Protein AF-S9VW25-F1 (afdb_monomer)

Structure (mmCIF, N/CA/C/O backbone):
data_AF-S9VW25-F1
#
_entry.id   AF-S9VW25-F1
#
loop_
_atom_site.group_PDB
_atom_site.id
_atom_site.type_symbol
_atom_site.label_atom_id
_atom_site.label_alt_id
_atom_site.label_comp_id
_atom_site.label_asym_id
_atom_site.label_entity_id
_atom_site.label_seq_id
_atom_site.pdbx_PDB_ins_code
_atom_site.Cartn_x
_atom_site.Cartn_y
_atom_site.Cartn_z
_atom_site.occupancy
_atom_site.B_iso_or_equiv
_atom_site.auth_seq_id
_atom_site.auth_comp_id
_atom_site.auth_asym_id
_atom_site.auth_atom_id
_atom_site.pdbx_PDB_model_num
ATOM 1 N N . MET A 1 1 ? -58.490 12.428 71.600 1.00 50.22 1 MET A N 1
ATOM 2 C CA . MET A 1 1 ? -57.736 11.159 71.760 1.00 50.22 1 MET A CA 1
ATOM 3 C C . MET A 1 1 ? -57.345 10.893 73.209 1.00 50.22 1 MET A C 1
ATOM 5 O O . MET A 1 1 ? -57.563 9.771 73.636 1.00 50.22 1 MET A O 1
ATOM 9 N N . HIS A 1 2 ? -56.765 11.848 73.958 1.00 56.12 2 HIS A N 1
ATOM 10 C CA . HIS A 1 2 ? -56.539 11.668 75.407 1.00 56.12 2 HIS A CA 1
ATOM 11 C C . HIS A 1 2 ? -57.793 12.018 76.226 1.00 56.12 2 HIS A C 1
ATOM 13 O O . HIS A 1 2 ? -58.213 11.199 77.035 1.00 56.12 2 HIS A O 1
ATOM 19 N N . ASP A 1 3 ? -58.461 13.130 75.897 1.00 58.03 3 ASP A N 1
ATOM 20 C CA . ASP A 1 3 ? -59.725 13.539 76.538 1.00 58.03 3 ASP A CA 1
ATOM 21 C C . ASP A 1 3 ? -60.826 12.469 76.413 1.00 58.03 3 ASP A C 1
ATOM 23 O O . ASP A 1 3 ? -61.456 12.112 77.403 1.00 58.03 3 ASP A O 1
ATOM 27 N N . ASP A 1 4 ? -60.970 11.851 75.234 1.00 65.88 4 ASP A N 1
ATOM 28 C CA . ASP A 1 4 ? -61.960 10.781 75.009 1.00 65.88 4 ASP A CA 1
ATOM 29 C C . ASP A 1 4 ? -61.680 9.523 75.857 1.00 65.88 4 ASP A C 1
ATOM 31 O O . ASP A 1 4 ? -62.593 8.788 76.225 1.00 65.88 4 ASP A O 1
ATOM 35 N N . GLN A 1 5 ? -60.408 9.236 76.164 1.00 67.56 5 GLN A N 1
ATOM 36 C CA . GLN A 1 5 ? -60.041 8.085 76.997 1.00 67.56 5 GLN A CA 1
ATOM 37 C C . GLN A 1 5 ? -60.345 8.344 78.469 1.00 67.56 5 GLN A C 1
ATOM 39 O O . GLN A 1 5 ? -60.801 7.433 79.160 1.00 67.56 5 GLN A O 1
ATOM 44 N N . GLU A 1 6 ? -60.108 9.565 78.944 1.00 72.88 6 GLU A N 1
ATOM 45 C CA . GLU A 1 6 ? -60.460 9.962 80.306 1.00 72.88 6 GLU A CA 1
ATOM 46 C C . GLU A 1 6 ? -61.978 9.998 80.507 1.00 72.88 6 GLU A C 1
ATOM 48 O O . GLU A 1 6 ? -62.464 9.531 81.537 1.00 72.88 6 GLU A O 1
ATOM 53 N N . GLU A 1 7 ? -62.738 10.452 79.508 1.00 78.81 7 GLU A N 1
ATOM 54 C CA . GLU A 1 7 ? -64.204 10.449 79.535 1.00 78.81 7 GLU A CA 1
ATOM 55 C C . GLU A 1 7 ? -64.775 9.025 79.652 1.00 78.81 7 GLU A C 1
ATOM 57 O O . GLU A 1 7 ? -65.580 8.753 80.544 1.00 78.81 7 GLU A O 1
ATOM 62 N N . ILE A 1 8 ? -64.268 8.078 78.853 1.00 77.31 8 ILE A N 1
ATOM 63 C CA . ILE A 1 8 ? -64.670 6.660 78.914 1.00 77.31 8 ILE A CA 1
ATOM 64 C C . ILE A 1 8 ? -64.321 6.027 80.272 1.00 77.31 8 ILE A C 1
ATOM 66 O O . ILE A 1 8 ? -65.080 5.214 80.805 1.00 77.31 8 ILE A O 1
ATOM 70 N N . ILE A 1 9 ? -63.164 6.374 80.847 1.00 75.62 9 ILE A N 1
ATOM 71 C CA . ILE A 1 9 ? -62.752 5.872 82.165 1.00 75.62 9 ILE A CA 1
ATOM 72 C C . ILE A 1 9 ? -63.680 6.417 83.255 1.00 75.62 9 ILE A C 1
ATOM 74 O O . ILE A 1 9 ? -64.109 5.660 84.128 1.00 75.62 9 ILE A O 1
ATOM 78 N N . ASN A 1 10 ? -64.014 7.705 83.190 1.00 81.12 10 ASN A N 1
ATOM 79 C CA . ASN A 1 10 ? -64.908 8.350 84.144 1.00 81.12 10 ASN A CA 1
ATOM 80 C C . ASN A 1 10 ? -66.332 7.786 84.056 1.00 81.12 10 ASN A C 1
ATOM 82 O O . ASN A 1 10 ? -66.936 7.499 85.090 1.00 81.12 10 ASN A O 1
ATOM 86 N N . GLU A 1 11 ? -66.840 7.542 82.847 1.00 85.31 11 GLU A N 1
ATOM 87 C CA . GLU A 1 11 ? -68.139 6.897 82.641 1.00 85.31 11 GLU A CA 1
ATOM 88 C C . GLU A 1 11 ? -68.158 5.475 83.227 1.00 85.31 11 GLU A C 1
ATOM 90 O O . GLU A 1 11 ? -69.085 5.108 83.952 1.00 85.31 11 GLU A O 1
ATOM 95 N N . ALA A 1 12 ? -67.102 4.686 83.001 1.00 80.25 12 ALA A N 1
ATOM 96 C CA . ALA A 1 12 ? -66.991 3.335 83.549 1.00 80.25 12 ALA A CA 1
ATOM 97 C C . ALA A 1 12 ? -66.944 3.316 85.090 1.00 80.25 12 ALA A C 1
ATOM 99 O O . ALA A 1 12 ? -67.568 2.456 85.718 1.00 80.25 12 ALA A O 1
ATOM 100 N N . LEU A 1 13 ? -66.239 4.270 85.709 1.00 80.81 13 LEU A N 1
ATOM 101 C CA . LEU A 1 13 ? -66.206 4.435 87.167 1.00 80.81 13 LEU A CA 1
ATOM 102 C C . LEU A 1 13 ? -67.569 4.872 87.722 1.00 80.81 13 LEU A C 1
ATOM 104 O O . LEU A 1 13 ? -67.994 4.389 88.773 1.00 80.81 13 LEU A O 1
ATOM 108 N N . MET A 1 14 ? -68.279 5.746 87.008 1.00 83.44 14 MET A N 1
ATOM 109 C CA . MET A 1 14 ? -69.625 6.179 87.382 1.00 83.44 14 MET A CA 1
ATOM 110 C C . MET A 1 14 ? -70.621 5.015 87.332 1.00 83.44 14 MET A C 1
ATOM 112 O O . MET A 1 14 ? -71.374 4.814 88.283 1.00 83.44 14 MET A O 1
ATOM 116 N N . GLN A 1 15 ? -70.588 4.197 86.276 1.00 84.06 15 GLN A N 1
ATOM 117 C CA . GLN A 1 15 ? -71.438 3.007 86.167 1.00 84.06 15 GLN A CA 1
ATOM 118 C C . GLN A 1 15 ? -71.161 1.987 87.277 1.00 84.06 15 GLN A C 1
ATOM 120 O O . GLN A 1 15 ? -72.090 1.366 87.794 1.00 84.06 15 GLN A O 1
ATOM 125 N N . GLU A 1 16 ? -69.901 1.831 87.683 1.00 80.12 16 GLU A N 1
ATOM 126 C CA . GLU A 1 16 ? -69.533 0.962 88.799 1.00 80.12 16 GLU A CA 1
ATOM 127 C C . GLU A 1 16 ? -70.082 1.463 90.141 1.00 80.12 16 GLU A C 1
ATOM 129 O O . GLU A 1 16 ? -70.613 0.668 90.922 1.00 80.12 16 GLU A O 1
ATOM 134 N N . ASN A 1 17 ? -70.006 2.770 90.392 1.00 82.56 17 ASN A N 1
ATOM 135 C CA . ASN A 1 17 ? -70.574 3.378 91.593 1.00 82.56 17 ASN A CA 1
ATOM 136 C C . ASN A 1 17 ? -72.102 3.256 91.616 1.00 82.56 17 ASN A C 1
ATOM 138 O O . ASN A 1 17 ? -72.654 2.793 92.613 1.00 82.56 17 ASN A O 1
ATOM 142 N N . ASN A 1 18 ? -72.773 3.552 90.499 1.00 86.12 18 ASN A N 1
ATOM 143 C CA . ASN A 1 18 ? -74.224 3.394 90.364 1.00 86.12 18 ASN A CA 1
ATOM 144 C C . ASN A 1 18 ? -74.655 1.940 90.612 1.00 86.12 18 ASN A C 1
ATOM 146 O O . ASN A 1 18 ? -75.637 1.676 91.303 1.00 86.12 18 ASN A O 1
ATOM 150 N N . PHE A 1 19 ? -73.897 0.975 90.085 1.00 81.88 19 PHE A N 1
ATOM 151 C CA . PHE A 1 19 ? -74.153 -0.443 90.322 1.00 81.88 19 PHE A CA 1
ATOM 152 C C . PHE A 1 19 ? -73.958 -0.820 91.799 1.00 81.88 19 PHE A C 1
ATOM 154 O O . PHE A 1 19 ? -74.750 -1.581 92.351 1.00 81.88 19 PHE A O 1
ATOM 161 N N . ARG A 1 20 ? -72.934 -0.276 92.468 1.00 80.81 20 ARG A N 1
ATOM 162 C CA . ARG A 1 20 ? -72.699 -0.507 93.901 1.00 80.81 20 ARG A CA 1
ATOM 163 C C . ARG A 1 20 ? -73.845 0.034 94.757 1.00 80.81 20 ARG A C 1
ATOM 165 O O . ARG A 1 20 ? -74.274 -0.644 95.688 1.00 80.81 20 ARG A O 1
ATOM 172 N N . GLU A 1 21 ? -74.341 1.225 94.440 1.00 81.69 21 GLU A N 1
ATOM 173 C CA . GLU A 1 21 ? -75.493 1.826 95.118 1.00 81.69 21 GLU A CA 1
ATOM 174 C C . GLU A 1 21 ? -76.765 1.004 94.901 1.00 81.69 21 GLU A C 1
ATOM 176 O O . GLU A 1 21 ? -77.458 0.693 95.868 1.00 81.69 21 GLU A O 1
ATOM 181 N N . TYR A 1 22 ? -76.999 0.540 93.672 1.00 82.56 22 TYR A N 1
ATOM 182 C CA . TYR A 1 22 ? -78.116 -0.344 93.347 1.00 82.56 22 TYR A CA 1
ATOM 183 C C . TYR A 1 22 ? -78.085 -1.659 94.144 1.00 82.56 22 TYR A C 1
ATOM 185 O O . TYR A 1 22 ? -79.094 -2.076 94.715 1.00 82.56 22 TYR A O 1
ATOM 193 N N . ILE A 1 23 ? -76.921 -2.310 94.248 1.00 79.56 23 ILE A N 1
ATOM 194 C CA . ILE A 1 23 ? -76.775 -3.534 95.051 1.00 79.56 23 ILE A CA 1
ATOM 195 C C . ILE A 1 23 ? -76.971 -3.242 96.543 1.00 79.56 23 ILE A C 1
ATOM 197 O O . ILE A 1 23 ? -77.582 -4.049 97.247 1.00 79.56 23 ILE A O 1
ATOM 201 N N . LYS A 1 24 ? -76.507 -2.091 97.038 1.00 78.62 24 LYS A N 1
ATOM 202 C CA . LYS A 1 24 ? -76.717 -1.661 98.428 1.00 78.62 24 LYS A CA 1
ATOM 203 C C . LYS A 1 24 ? -78.201 -1.427 98.742 1.00 78.62 24 LYS A C 1
ATOM 205 O O . LYS A 1 24 ? -78.663 -1.835 99.803 1.00 78.62 24 LYS A O 1
ATOM 210 N N . GLU A 1 25 ? -78.951 -0.831 97.818 1.00 80.81 25 GLU A N 1
ATOM 211 C CA . GLU A 1 25 ? -80.399 -0.630 97.940 1.00 80.81 25 GLU A CA 1
ATOM 212 C C . GLU A 1 25 ? -81.160 -1.966 97.920 1.00 80.81 25 GLU A C 1
ATOM 214 O O . GLU A 1 25 ? -81.947 -2.253 98.824 1.00 80.81 25 GLU A O 1
ATOM 219 N N . LEU A 1 26 ? -80.853 -2.835 96.950 1.00 78.06 26 LEU A N 1
ATOM 220 C CA . LEU A 1 26 ? -81.469 -4.159 96.816 1.00 78.06 26 LEU A CA 1
ATOM 221 C C . LEU A 1 26 ? -81.223 -5.039 98.052 1.00 78.06 26 LEU A C 1
ATOM 223 O O . LEU A 1 26 ? -82.100 -5.781 98.498 1.00 78.06 26 LEU A O 1
ATOM 227 N N . SER A 1 27 ? -80.027 -4.944 98.627 1.00 70.25 27 SER A N 1
ATOM 228 C CA . SER A 1 27 ? -79.612 -5.753 99.771 1.00 70.25 27 SER A CA 1
ATOM 229 C C . SER A 1 27 ? -80.074 -5.213 101.132 1.00 70.25 27 SER A C 1
ATOM 231 O O . SER A 1 27 ? -80.091 -5.969 102.103 1.00 70.25 27 SER A O 1
ATOM 233 N N . GLY A 1 28 ? -80.566 -3.970 101.206 1.00 69.06 28 GLY A N 1
ATOM 234 C CA . GLY A 1 28 ? -81.238 -3.428 102.395 1.00 69.06 28 GLY A CA 1
ATOM 235 C C . GLY A 1 28 ? -82.539 -4.158 102.763 1.00 69.06 28 GLY A C 1
ATOM 236 O O . GLY A 1 28 ? -82.967 -4.116 103.914 1.00 69.06 28 GLY A O 1
ATOM 237 N N . SER A 1 29 ? -83.133 -4.885 101.809 1.00 67.31 29 SER A N 1
ATOM 238 C CA . SER A 1 29 ? -84.331 -5.718 102.012 1.00 67.31 29 SER A CA 1
ATOM 239 C C . SER A 1 29 ? -84.012 -7.197 102.283 1.00 67.31 29 SER A C 1
ATOM 241 O O . SER A 1 29 ? -84.920 -8.024 102.361 1.00 67.31 29 SER A O 1
ATOM 243 N N . ALA A 1 30 ? -82.731 -7.562 102.388 1.00 68.75 30 ALA A N 1
ATOM 244 C CA . ALA A 1 30 ? -82.306 -8.955 102.445 1.00 68.75 30 ALA A CA 1
ATOM 245 C C . ALA A 1 30 ? -82.263 -9.517 103.881 1.00 68.75 30 ALA A C 1
ATOM 247 O O . ALA A 1 30 ? -81.787 -8.877 104.824 1.00 68.75 30 ALA A O 1
ATOM 248 N N . SER A 1 31 ? -82.730 -10.759 104.044 1.00 70.50 31 SER A N 1
ATOM 249 C CA . SER A 1 31 ? -82.719 -11.502 105.309 1.00 70.50 31 SER A CA 1
ATOM 250 C C . SER A 1 31 ? -81.843 -12.755 105.224 1.00 70.50 31 SER A C 1
ATOM 252 O O . SER A 1 31 ? -81.628 -13.334 104.156 1.00 70.50 31 SER A O 1
ATOM 254 N N . TYR A 1 32 ? -81.319 -13.205 106.366 1.00 71.19 32 TYR A N 1
ATOM 255 C CA . TYR A 1 32 ? -80.562 -14.456 106.420 1.00 71.19 32 TYR A CA 1
ATOM 256 C C . TYR A 1 32 ? -81.489 -15.659 106.200 1.00 71.19 32 TYR A C 1
ATOM 258 O O . TYR A 1 32 ? -82.379 -15.913 107.013 1.00 71.19 32 TYR A O 1
ATOM 266 N N . MET A 1 33 ? -81.215 -16.471 105.172 1.00 66.88 33 MET A N 1
ATOM 267 C CA . MET A 1 33 ? -82.053 -17.621 104.777 1.00 66.88 33 MET A CA 1
ATOM 268 C C . MET A 1 33 ? -82.373 -18.615 105.909 1.00 66.88 33 MET A C 1
ATOM 270 O O . MET A 1 33 ? -83.398 -19.286 105.858 1.00 66.88 33 MET A O 1
ATOM 274 N N . ARG A 1 34 ? -81.504 -18.742 106.924 1.00 66.75 34 ARG A N 1
ATOM 275 C CA . ARG A 1 34 ? -81.672 -19.701 108.034 1.00 66.75 34 ARG A CA 1
ATOM 276 C C . ARG A 1 34 ? -82.321 -19.123 109.295 1.00 66.75 34 ARG A C 1
ATOM 278 O O . ARG A 1 34 ? -82.789 -19.899 110.118 1.00 66.75 34 ARG A O 1
ATOM 285 N N . SER A 1 35 ? -82.327 -17.802 109.480 1.00 63.12 35 SER A N 1
ATOM 286 C CA . SER A 1 35 ? -82.822 -17.158 110.712 1.00 63.12 35 SER A CA 1
ATOM 287 C C . SER A 1 35 ? -83.921 -16.123 110.471 1.00 63.12 35 SER A C 1
ATOM 289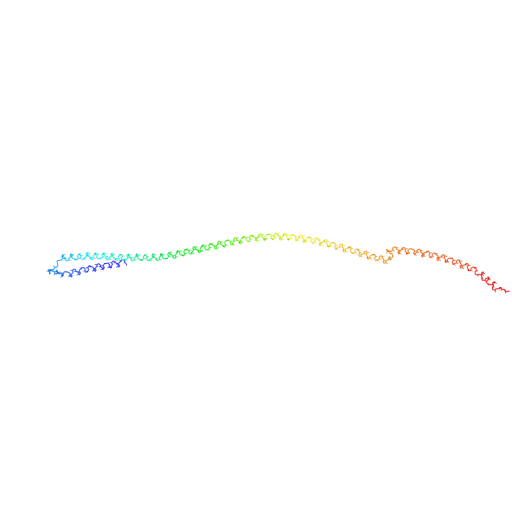 O O . SER A 1 35 ? -84.509 -15.640 111.435 1.00 63.12 35 SER A O 1
ATOM 291 N N . ASN A 1 36 ? -84.188 -15.781 109.205 1.00 62.09 36 ASN A N 1
ATOM 292 C CA . ASN A 1 36 ? -85.151 -14.784 108.733 1.00 62.09 36 ASN A CA 1
ATOM 293 C C . ASN A 1 36 ? -85.042 -13.404 109.413 1.00 62.09 36 ASN A C 1
ATOM 295 O O . ASN A 1 36 ? -85.964 -12.594 109.359 1.00 62.09 36 ASN A O 1
ATOM 299 N N . ARG A 1 37 ? -83.903 -13.132 110.063 1.00 67.38 37 ARG A N 1
ATOM 300 C CA . ARG A 1 37 ? -83.581 -11.835 110.658 1.00 67.38 37 ARG A CA 1
ATOM 301 C C . ARG A 1 37 ? -83.000 -10.917 109.579 1.00 67.38 37 ARG A C 1
ATOM 303 O O . ARG A 1 37 ? -82.235 -11.410 108.740 1.00 67.38 37 ARG A O 1
ATOM 310 N N . PRO A 1 38 ? -83.337 -9.615 109.600 1.00 66.50 38 PRO A N 1
ATOM 311 C CA . PRO A 1 38 ? -82.732 -8.644 108.697 1.00 66.50 38 PRO A CA 1
ATOM 312 C C . PRO A 1 38 ? -81.218 -8.611 108.931 1.00 66.50 38 PRO A C 1
ATOM 314 O O . PRO A 1 38 ? -80.763 -8.703 110.076 1.00 66.50 38 PRO A O 1
ATOM 317 N N . MET A 1 39 ? -80.436 -8.532 107.853 1.00 65.38 39 MET A N 1
ATOM 318 C CA . MET A 1 39 ? -78.987 -8.371 107.978 1.00 65.38 39 MET A CA 1
ATOM 319 C C . MET A 1 39 ? -78.664 -7.037 108.658 1.00 65.38 39 MET A C 1
ATOM 321 O O . MET A 1 39 ? -79.302 -6.022 108.380 1.00 65.38 39 MET A O 1
ATOM 325 N N . SER A 1 40 ? -77.674 -7.024 109.556 1.00 72.81 40 SER A N 1
ATOM 326 C CA . SER A 1 40 ? -77.190 -5.760 110.112 1.00 72.81 40 SER A CA 1
ATOM 327 C C . SER A 1 40 ? -76.483 -4.961 109.016 1.00 72.81 40 SER A C 1
ATOM 329 O O . SER A 1 40 ? -75.811 -5.531 108.152 1.00 72.81 40 SER A O 1
ATOM 331 N N . ALA A 1 41 ? -76.603 -3.633 109.067 1.00 72.50 41 ALA A N 1
ATOM 332 C CA . ALA A 1 41 ? -75.941 -2.744 108.112 1.00 72.50 41 ALA A CA 1
ATOM 333 C C . ALA A 1 41 ? -74.414 -2.969 108.061 1.00 72.50 41 ALA A C 1
ATOM 335 O O . ALA A 1 41 ? -73.802 -2.828 107.007 1.00 72.50 41 ALA A O 1
ATOM 336 N N . GLU A 1 42 ? -73.812 -3.384 109.181 1.00 77.06 42 GLU A N 1
ATOM 337 C CA . GLU A 1 42 ? -72.385 -3.698 109.290 1.00 77.06 42 GLU A CA 1
ATOM 338 C C . GLU A 1 42 ? -72.000 -4.998 108.561 1.00 77.06 42 GLU A C 1
ATOM 340 O O . GLU A 1 42 ? -71.026 -5.016 107.811 1.00 77.06 42 GLU A O 1
ATOM 345 N N . ALA A 1 43 ? -72.785 -6.072 108.710 1.00 77.38 43 ALA A N 1
ATOM 346 C CA . ALA A 1 43 ? -72.519 -7.342 108.028 1.00 77.38 43 ALA A CA 1
ATOM 347 C C . ALA A 1 43 ? -72.721 -7.233 106.506 1.00 77.38 43 ALA A C 1
ATOM 349 O O . ALA A 1 43 ? -71.993 -7.850 105.729 1.00 77.38 43 ALA A O 1
ATOM 350 N N . LEU A 1 44 ? -73.686 -6.413 106.081 1.00 78.44 44 LEU A N 1
ATOM 351 C CA . LEU A 1 44 ? -73.918 -6.100 104.674 1.00 78.44 44 LEU A CA 1
ATOM 352 C C . LEU A 1 44 ? -72.732 -5.342 104.062 1.00 78.44 44 LEU A C 1
ATOM 354 O O . LEU A 1 44 ? -72.262 -5.692 102.980 1.00 78.44 44 LEU A O 1
ATOM 358 N N . GLN A 1 45 ? -72.219 -4.336 104.774 1.00 80.56 45 GLN A N 1
ATOM 359 C CA . GLN A 1 45 ? -71.070 -3.551 104.329 1.00 80.56 45 GLN A CA 1
ATOM 360 C C . GLN A 1 45 ? -69.815 -4.425 104.169 1.00 80.56 45 GLN A C 1
ATOM 362 O O . GLN A 1 45 ? -69.134 -4.323 103.153 1.00 80.56 45 GLN A O 1
ATOM 367 N N . GLN A 1 46 ? -69.567 -5.356 105.097 1.00 83.88 46 GLN A N 1
ATOM 368 C CA . GLN A 1 46 ? -68.444 -6.298 105.001 1.00 83.88 46 GLN A CA 1
ATOM 369 C C . GLN A 1 46 ? -68.516 -7.196 103.755 1.00 83.88 46 GLN A C 1
ATOM 371 O O . GLN A 1 46 ? -67.494 -7.431 103.112 1.00 83.88 46 GLN A O 1
ATOM 376 N N . LEU A 1 47 ? -69.705 -7.686 103.383 1.00 82.75 47 LEU A N 1
ATOM 377 C CA . LEU A 1 47 ? -69.883 -8.494 102.169 1.00 82.75 47 LEU A CA 1
ATOM 378 C C . LEU A 1 47 ? -69.684 -7.668 100.892 1.00 82.75 47 LEU A C 1
ATOM 380 O O . LEU A 1 47 ? -69.051 -8.150 99.953 1.00 82.75 47 LEU A O 1
ATOM 384 N N . LEU A 1 48 ? -70.175 -6.425 100.870 1.00 83.12 48 LEU A N 1
ATOM 385 C CA . LEU A 1 48 ? -69.960 -5.498 99.753 1.00 83.12 48 LEU A CA 1
ATOM 386 C C . LEU A 1 48 ? -68.475 -5.168 99.567 1.00 83.12 48 LEU A C 1
ATOM 388 O O . LEU A 1 48 ? -67.994 -5.096 98.437 1.00 83.12 48 LEU A O 1
ATOM 392 N N . ASP A 1 49 ? -67.739 -4.997 100.663 1.00 84.38 49 ASP A N 1
ATOM 393 C CA . ASP A 1 49 ? -66.306 -4.710 100.615 1.00 84.38 49 ASP A CA 1
ATOM 394 C C . ASP A 1 49 ? -65.500 -5.944 100.160 1.00 84.38 49 ASP A C 1
ATOM 396 O O . ASP A 1 49 ? -64.587 -5.815 99.340 1.00 84.38 49 ASP A O 1
ATOM 400 N N . GLN A 1 50 ? -65.890 -7.156 100.579 1.00 86.25 50 GLN A N 1
ATOM 401 C CA . GLN A 1 50 ? -65.315 -8.406 100.059 1.00 86.25 50 GLN A CA 1
ATOM 402 C C . GLN A 1 50 ? -65.603 -8.603 98.563 1.00 86.25 50 GLN A C 1
ATOM 404 O O . GLN A 1 50 ? -64.712 -8.998 97.808 1.00 86.25 50 GLN A O 1
ATOM 409 N N . GLU A 1 51 ? -66.827 -8.325 98.106 1.00 85.12 51 GLU A N 1
ATOM 410 C CA . GLU A 1 51 ? -67.179 -8.396 96.686 1.00 85.12 51 GLU A CA 1
ATOM 411 C C . GLU A 1 51 ? -66.361 -7.390 95.864 1.00 85.12 51 GLU A C 1
ATOM 413 O O . GLU A 1 51 ? -65.834 -7.740 94.804 1.00 85.12 51 GLU A O 1
ATOM 418 N N . ALA A 1 52 ? -66.201 -6.162 96.367 1.00 84.56 52 ALA A N 1
ATOM 419 C CA . ALA A 1 52 ? -65.379 -5.135 95.736 1.00 84.56 52 ALA A CA 1
ATOM 420 C C . ALA A 1 52 ? -63.912 -5.583 95.605 1.00 84.56 52 ALA A C 1
ATOM 422 O O . ALA A 1 52 ? -63.318 -5.437 94.533 1.00 84.56 52 ALA A O 1
ATOM 423 N N . GLU A 1 53 ? -63.344 -6.205 96.641 1.00 87.56 53 GLU A N 1
ATOM 424 C CA . GLU A 1 53 ? -61.982 -6.745 96.601 1.00 8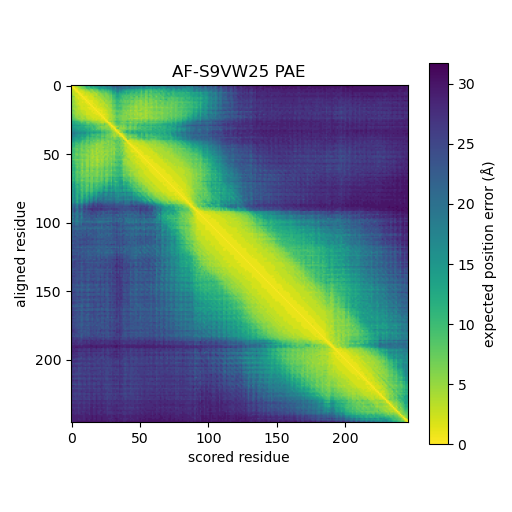7.56 53 GLU A CA 1
ATOM 425 C C . GLU A 1 53 ? -61.839 -7.871 95.558 1.00 87.56 53 GLU A C 1
ATOM 427 O O . GLU A 1 53 ? -60.883 -7.896 94.776 1.00 87.56 53 GLU A O 1
ATOM 432 N N . GLN A 1 54 ? -62.807 -8.790 95.485 1.00 88.25 54 GLN A N 1
ATOM 433 C CA . GLN A 1 54 ? -62.799 -9.866 94.486 1.00 88.25 54 GLN A CA 1
ATOM 434 C C . GLN A 1 54 ? -62.967 -9.327 93.059 1.00 88.25 54 GLN A C 1
ATOM 436 O O . GLN A 1 54 ? -62.258 -9.750 92.140 1.00 88.25 54 GLN A O 1
ATOM 441 N N . ARG A 1 55 ? -63.849 -8.341 92.856 1.00 84.62 55 ARG A N 1
ATOM 442 C CA . ARG A 1 55 ? -64.015 -7.650 91.566 1.00 84.62 55 ARG A CA 1
ATOM 443 C C . ARG A 1 55 ? -62.743 -6.912 91.152 1.00 84.62 55 ARG A C 1
ATOM 445 O O . ARG A 1 55 ? -62.394 -6.943 89.970 1.00 84.62 55 ARG A O 1
ATOM 452 N N . ALA A 1 56 ? -62.019 -6.307 92.095 1.00 86.19 56 ALA A N 1
ATOM 453 C CA . ALA A 1 56 ? -60.724 -5.684 91.834 1.00 86.19 56 ALA A CA 1
ATOM 454 C C . ALA A 1 56 ? -59.686 -6.715 91.354 1.00 86.19 56 ALA A C 1
ATOM 456 O O . ALA A 1 56 ? -59.049 -6.497 90.322 1.00 86.19 56 ALA A O 1
ATOM 457 N N . LYS A 1 57 ? -59.594 -7.882 92.009 1.00 89.81 57 LYS A N 1
ATOM 458 C CA . LYS A 1 57 ? -58.709 -8.990 91.589 1.00 89.81 57 LYS A CA 1
ATOM 459 C C . LYS A 1 57 ? -59.044 -9.503 90.185 1.00 89.81 57 LYS A C 1
ATOM 461 O O . LYS A 1 57 ? -58.151 -9.680 89.356 1.00 89.81 57 LYS A O 1
ATOM 466 N N . ILE A 1 58 ? -60.331 -9.695 89.880 1.00 89.56 58 ILE A N 1
ATOM 467 C CA . ILE A 1 58 ? -60.787 -10.116 88.542 1.00 89.56 58 ILE A CA 1
ATOM 468 C C . ILE A 1 58 ? -60.427 -9.065 87.488 1.00 89.56 58 ILE A C 1
ATOM 470 O O . ILE A 1 58 ? -59.972 -9.411 86.395 1.00 89.56 58 ILE A O 1
ATOM 474 N N . ARG A 1 59 ? -60.612 -7.778 87.800 1.00 86.44 59 ARG A N 1
ATOM 475 C CA . ARG A 1 59 ? -60.251 -6.680 86.898 1.00 86.44 59 ARG A CA 1
ATOM 476 C C . ARG A 1 59 ? -58.754 -6.655 86.628 1.00 86.44 59 ARG A C 1
ATOM 478 O O . ARG A 1 59 ? -58.360 -6.562 85.469 1.00 86.44 59 ARG A O 1
ATOM 485 N N . GLU A 1 60 ? -57.931 -6.802 87.661 1.00 89.69 60 GLU A N 1
ATOM 486 C CA . GLU A 1 60 ? -56.478 -6.856 87.514 1.00 89.69 60 GLU A CA 1
ATOM 487 C C . GLU A 1 60 ? -56.052 -8.029 86.617 1.00 89.69 60 GLU A C 1
ATOM 489 O O . GLU A 1 60 ? -55.281 -7.842 85.671 1.00 89.69 60 GLU A O 1
ATOM 494 N N . ALA A 1 61 ? -56.617 -9.220 86.842 1.00 91.56 61 ALA A N 1
ATOM 495 C CA . ALA A 1 61 ? -56.375 -10.393 86.007 1.00 91.56 61 ALA A CA 1
ATOM 496 C C . ALA A 1 61 ? -56.803 -10.174 84.544 1.00 91.56 61 ALA A C 1
ATOM 498 O O . ALA A 1 61 ? -56.053 -10.519 83.630 1.00 91.56 61 ALA A O 1
ATOM 499 N N . ARG A 1 62 ? -57.964 -9.550 84.298 1.00 91.25 62 ARG A N 1
ATOM 500 C CA . ARG A 1 62 ? -58.433 -9.213 82.940 1.00 91.25 62 ARG A CA 1
ATOM 501 C C . ARG A 1 62 ? -57.517 -8.211 82.248 1.00 91.25 62 ARG A C 1
ATOM 503 O O . ARG A 1 62 ? -57.151 -8.423 81.095 1.00 91.25 62 ARG A O 1
ATOM 510 N N . ILE A 1 63 ? -57.098 -7.157 82.947 1.00 89.94 63 ILE A N 1
ATOM 511 C CA . ILE A 1 63 ? -56.139 -6.179 82.419 1.00 89.94 63 ILE A CA 1
ATOM 512 C C . ILE A 1 63 ? -54.827 -6.881 82.064 1.00 89.94 63 ILE A C 1
ATOM 514 O O . ILE A 1 63 ? -54.268 -6.645 80.992 1.00 89.94 63 ILE A O 1
ATOM 518 N N . ARG A 1 64 ? -54.342 -7.772 82.934 1.00 92.81 64 ARG A N 1
ATOM 519 C CA . ARG A 1 64 ? -53.122 -8.548 82.695 1.00 92.81 64 ARG A CA 1
ATOM 520 C C . ARG A 1 64 ? -53.264 -9.456 81.470 1.00 92.81 64 ARG A C 1
ATOM 522 O O . ARG A 1 64 ? -52.363 -9.474 80.636 1.00 92.81 64 ARG A O 1
ATOM 529 N N . LEU A 1 65 ? -54.401 -10.134 81.315 1.00 94.00 65 LEU A N 1
ATOM 530 C CA . LEU A 1 65 ? -54.701 -10.963 80.146 1.00 94.00 65 LEU A CA 1
ATOM 531 C C . LEU A 1 65 ? -54.712 -10.140 78.852 1.00 94.00 65 LEU A C 1
ATOM 533 O O . LEU A 1 65 ? -54.051 -10.520 77.891 1.00 94.00 65 LEU A O 1
ATOM 537 N N . ILE A 1 66 ? -55.403 -8.997 78.835 1.00 93.38 66 ILE A N 1
ATOM 538 C CA . ILE A 1 66 ? -55.469 -8.109 77.663 1.00 93.38 66 ILE A CA 1
ATOM 539 C C . ILE A 1 66 ? -54.073 -7.588 77.305 1.00 93.38 66 ILE A C 1
ATOM 541 O O . ILE A 1 66 ? -53.685 -7.597 76.137 1.00 93.38 66 ILE A O 1
ATOM 545 N N . LYS A 1 67 ? -53.279 -7.181 78.304 1.00 93.25 67 LYS A N 1
ATOM 546 C CA . LYS A 1 67 ? -51.885 -6.760 78.098 1.00 93.25 67 LYS A CA 1
ATOM 547 C C . LYS A 1 67 ? -51.048 -7.879 77.477 1.00 93.25 67 LYS A C 1
ATOM 549 O O . LYS A 1 67 ? -50.336 -7.622 76.509 1.00 93.25 67 LYS A O 1
ATOM 554 N N . LEU A 1 68 ? -51.164 -9.107 77.985 1.00 93.31 68 LEU A N 1
ATOM 555 C CA . LEU A 1 68 ? -50.445 -10.269 77.457 1.00 93.31 68 LEU A CA 1
ATOM 556 C C . LEU A 1 68 ? -50.893 -10.640 76.040 1.00 93.31 68 LEU A C 1
ATOM 558 O O . LEU A 1 68 ? -50.046 -10.897 75.192 1.00 93.31 68 LEU A O 1
ATOM 562 N N . GLN A 1 69 ? -52.194 -10.610 75.749 1.00 94.31 69 GLN A N 1
ATOM 563 C CA . GLN A 1 69 ? -52.718 -10.850 74.402 1.00 94.31 69 GLN A CA 1
ATOM 564 C C . GLN A 1 69 ? -52.223 -9.796 73.408 1.00 94.31 69 GLN A C 1
ATOM 566 O O . GLN A 1 69 ? -51.785 -10.137 72.312 1.00 94.31 69 GLN A O 1
ATOM 571 N N . ASN A 1 70 ? -52.241 -8.518 73.793 1.00 93.50 70 ASN A N 1
ATOM 572 C CA . ASN A 1 70 ? -51.724 -7.437 72.956 1.00 93.50 70 ASN A CA 1
ATOM 573 C C . ASN A 1 70 ? -50.212 -7.557 72.745 1.00 93.50 70 ASN A C 1
ATOM 575 O O . ASN A 1 70 ? -49.730 -7.326 71.639 1.00 93.50 70 ASN A O 1
ATOM 579 N N . PHE A 1 71 ? -49.464 -7.941 73.780 1.00 94.00 71 PHE A N 1
ATOM 580 C CA . PHE A 1 71 ? -48.033 -8.199 73.665 1.00 94.00 71 PHE A CA 1
ATOM 581 C C . PHE A 1 71 ? -47.749 -9.382 72.734 1.00 94.00 71 PHE A C 1
ATOM 583 O O . PHE A 1 71 ? -46.947 -9.252 71.817 1.00 94.00 71 PHE A O 1
ATOM 590 N N . SER A 1 72 ? -48.465 -10.494 72.899 1.00 94.62 72 SER A N 1
ATOM 591 C CA . SER A 1 72 ? -48.354 -11.668 72.030 1.00 94.62 72 SER A CA 1
ATOM 592 C C . SER A 1 72 ? -48.650 -11.324 70.569 1.00 94.62 72 SER A C 1
ATOM 594 O O . SER A 1 72 ? -47.858 -11.672 69.699 1.00 94.62 72 SER A O 1
ATOM 596 N N . LYS A 1 73 ? -49.711 -10.552 70.292 1.00 94.50 73 LYS A N 1
ATOM 597 C CA . LYS A 1 73 ? -50.008 -10.064 68.936 1.00 94.50 73 LYS A CA 1
ATOM 598 C C . LYS A 1 73 ? -48.882 -9.197 68.369 1.00 94.50 73 LYS A C 1
ATOM 600 O O . LYS A 1 73 ? -48.505 -9.383 67.220 1.00 94.50 73 LYS A O 1
ATOM 605 N N . LYS A 1 74 ? -48.326 -8.273 69.162 1.00 94.06 74 LYS A N 1
ATOM 606 C CA . LYS A 1 74 ? -47.191 -7.436 68.732 1.00 94.06 74 LYS A CA 1
ATOM 607 C C . LYS A 1 74 ? -45.961 -8.277 68.396 1.00 94.06 74 LYS A C 1
ATOM 609 O O . LYS A 1 74 ? -45.331 -8.039 67.372 1.00 94.06 74 LYS A O 1
ATOM 614 N N . VAL A 1 75 ? -45.641 -9.257 69.239 1.00 93.00 75 VAL A N 1
ATOM 615 C CA . VAL A 1 75 ? -44.518 -10.175 69.009 1.00 93.00 75 VAL A CA 1
ATOM 616 C C . VAL A 1 75 ? -44.749 -11.008 67.748 1.00 93.00 75 VAL A C 1
ATOM 618 O O . VAL A 1 75 ? -43.826 -11.143 66.952 1.00 93.00 75 VAL A O 1
ATOM 621 N N . GLN A 1 76 ? -45.970 -11.497 67.521 1.00 91.81 76 GLN A N 1
ATOM 622 C CA . GLN A 1 76 ? -46.305 -12.261 66.318 1.00 91.81 76 GLN A CA 1
ATOM 623 C C . GLN A 1 76 ? -46.129 -11.430 65.042 1.00 91.81 76 GLN A C 1
ATOM 625 O O . GLN A 1 76 ? -45.478 -11.881 64.109 1.00 91.81 76 GLN A O 1
ATOM 630 N N . VAL A 1 77 ? -46.645 -10.197 65.017 1.00 93.38 77 VAL A N 1
ATOM 631 C CA . VAL A 1 77 ? -46.491 -9.299 63.858 1.00 93.38 77 VAL A CA 1
ATOM 632 C C . VAL A 1 77 ? -45.014 -9.013 63.579 1.00 93.38 77 VAL A C 1
ATOM 634 O O . VAL A 1 77 ? -44.577 -9.115 62.436 1.00 93.38 77 VAL A O 1
ATOM 637 N N . ALA A 1 78 ? -44.227 -8.730 64.621 1.00 90.31 78 ALA A N 1
ATOM 638 C CA . ALA A 1 78 ? -42.791 -8.502 64.476 1.00 90.31 78 ALA A CA 1
ATOM 639 C C . ALA A 1 78 ? -42.042 -9.747 63.960 1.00 90.31 78 ALA A C 1
ATOM 641 O O . ALA A 1 78 ? -41.067 -9.626 63.217 1.00 90.31 78 ALA A O 1
ATOM 642 N N . MET A 1 79 ? -42.492 -10.948 64.341 1.00 87.44 79 MET A N 1
ATOM 643 C CA . MET A 1 79 ? -41.931 -12.206 63.849 1.00 87.44 79 MET A CA 1
ATOM 644 C C . MET A 1 79 ? -42.257 -12.420 62.366 1.00 87.44 79 MET A C 1
ATOM 646 O O . MET A 1 79 ? -41.351 -12.697 61.583 1.00 87.44 79 MET A O 1
ATOM 650 N N . ASP A 1 80 ? -43.509 -12.203 61.959 1.00 87.06 80 ASP A N 1
ATOM 651 C CA . ASP A 1 80 ? -43.943 -12.342 60.564 1.00 87.06 80 ASP A CA 1
ATOM 652 C C . ASP A 1 80 ? -43.230 -11.339 59.633 1.00 87.06 80 ASP A C 1
ATOM 654 O O . ASP A 1 80 ? -42.896 -11.660 58.489 1.00 87.06 80 ASP A O 1
ATOM 658 N N . GLU A 1 81 ? -42.972 -10.116 60.107 1.00 85.31 81 GLU A N 1
ATOM 659 C CA . GLU A 1 81 ? -42.175 -9.113 59.387 1.00 85.31 81 GLU A CA 1
ATOM 660 C C . GLU A 1 81 ? -40.716 -9.553 59.217 1.00 85.31 81 GLU A C 1
ATOM 662 O O . GLU A 1 81 ? -40.158 -9.440 58.119 1.00 85.31 81 GLU A O 1
ATOM 667 N N . LYS A 1 82 ? -40.109 -10.115 60.271 1.00 81.50 82 LYS A N 1
ATOM 668 C CA . LYS A 1 82 ? -38.753 -10.673 60.196 1.00 81.50 82 LYS A CA 1
ATOM 669 C C . LYS A 1 82 ? -38.656 -11.866 59.251 1.00 81.50 82 LYS A C 1
ATOM 671 O O . LYS A 1 82 ? -37.697 -11.940 58.487 1.00 81.50 82 LYS A O 1
ATOM 676 N N . ASP A 1 83 ? -39.635 -12.763 59.251 1.00 78.19 83 ASP A N 1
ATOM 677 C CA . ASP A 1 83 ? -39.665 -13.913 58.341 1.00 78.19 83 ASP A CA 1
ATOM 678 C C . ASP A 1 83 ? -39.781 -13.476 56.874 1.00 78.19 83 ASP A C 1
ATOM 680 O O . ASP A 1 83 ? -39.124 -14.039 55.994 1.00 78.19 83 ASP A O 1
ATOM 684 N N . LYS A 1 84 ? -40.563 -12.425 56.592 1.00 76.94 84 LYS A N 1
ATOM 685 C CA . LYS A 1 84 ? -40.631 -11.812 55.254 1.00 76.94 84 LYS A CA 1
ATOM 686 C C . LYS A 1 84 ? -39.290 -11.200 54.839 1.00 76.94 84 LYS A C 1
ATOM 688 O O . LYS A 1 84 ? -38.840 -11.432 53.718 1.00 76.94 84 LYS A O 1
ATOM 693 N N . GLN A 1 85 ? -38.621 -10.471 55.734 1.00 72.00 85 GLN A N 1
ATOM 694 C CA . GLN A 1 85 ? -37.279 -9.933 55.471 1.00 72.00 85 GLN A CA 1
ATOM 695 C C . GLN A 1 85 ? -36.230 -11.036 55.276 1.00 72.00 85 GLN A C 1
ATOM 697 O O . GLN A 1 85 ? -35.391 -10.930 54.384 1.00 72.00 85 GLN A O 1
ATOM 702 N N . SER A 1 86 ? -36.287 -12.118 56.054 1.00 68.44 86 SER A N 1
ATOM 703 C CA . SER A 1 86 ? -35.375 -13.257 55.912 1.00 68.44 86 SER A CA 1
ATOM 704 C C . SER A 1 86 ? -35.535 -13.946 54.552 1.00 68.44 86 SER A C 1
ATOM 706 O O . SER A 1 86 ? -34.540 -14.212 53.879 1.00 68.44 86 SER A O 1
ATOM 708 N N . LYS A 1 87 ? -36.772 -14.128 54.073 1.00 67.75 87 LYS A N 1
ATOM 709 C CA . LYS A 1 87 ? -37.040 -14.636 52.715 1.00 67.75 87 LYS A CA 1
ATOM 710 C C . LYS A 1 87 ? -36.494 -13.711 51.622 1.00 67.75 87 LYS A C 1
ATOM 712 O O . LYS A 1 87 ? -35.895 -14.195 50.665 1.00 67.75 87 LYS A O 1
ATOM 717 N N . HIS A 1 88 ? -36.622 -12.394 51.785 1.00 65.81 88 HIS A N 1
ATOM 718 C CA . HIS A 1 88 ? -36.000 -11.423 50.875 1.00 65.81 88 HIS A CA 1
ATOM 719 C C . HIS A 1 88 ? -34.470 -11.413 50.953 1.00 65.81 88 HIS A C 1
ATOM 721 O O . HIS A 1 88 ? -33.817 -11.120 49.960 1.00 65.81 88 HIS A O 1
ATOM 727 N N . THR A 1 89 ? -33.885 -11.791 52.090 1.00 67.00 89 THR A N 1
ATOM 728 C CA . THR A 1 89 ? -32.427 -11.883 52.250 1.00 67.00 89 THR A CA 1
ATOM 729 C C . THR A 1 89 ? -31.837 -12.969 51.343 1.00 67.00 89 THR A C 1
ATOM 731 O O . THR A 1 89 ? -30.779 -12.763 50.759 1.00 67.00 89 THR A O 1
ATOM 734 N N . GLY A 1 90 ? -32.544 -14.092 51.151 1.00 70.31 90 GLY A N 1
ATOM 735 C CA . GLY A 1 90 ? -32.158 -15.119 50.174 1.00 70.31 90 GLY A CA 1
ATOM 736 C C . GLY A 1 90 ? -32.225 -14.628 48.723 1.00 70.31 90 GLY A C 1
ATOM 737 O O . GLY A 1 90 ? -31.353 -14.956 47.928 1.00 70.31 90 GLY A O 1
ATOM 738 N N . MET A 1 91 ? -33.214 -13.791 48.395 1.00 72.00 91 MET A N 1
ATOM 739 C CA . MET A 1 91 ? -33.325 -13.146 47.080 1.00 72.00 91 MET A CA 1
ATOM 740 C C . MET A 1 91 ? -32.180 -12.150 46.844 1.00 72.00 91 MET A C 1
ATOM 742 O O . MET A 1 91 ? -31.518 -12.221 45.816 1.00 72.00 91 MET A O 1
ATOM 746 N N . TYR A 1 92 ? -31.864 -11.307 47.834 1.00 78.75 92 TYR A N 1
ATOM 747 C CA . TYR A 1 92 ? -30.734 -10.377 47.751 1.00 78.75 92 TYR A CA 1
ATOM 748 C C . TYR A 1 92 ? -29.382 -11.079 47.617 1.00 78.75 92 TYR A C 1
ATOM 750 O O . TYR A 1 92 ? -28.484 -10.552 46.963 1.00 78.75 92 TYR A O 1
ATOM 758 N N . LEU A 1 93 ? -29.228 -12.264 48.211 1.00 83.25 93 LEU A N 1
ATOM 759 C CA . LEU A 1 93 ? -28.022 -13.065 48.039 1.00 83.25 93 LEU A CA 1
ATOM 760 C C . LEU A 1 93 ? -27.883 -13.560 46.593 1.00 83.25 93 LEU A C 1
ATOM 762 O O . LEU A 1 93 ? -26.801 -13.458 46.028 1.00 83.25 93 LEU A O 1
ATOM 766 N N . ILE A 1 94 ? -28.975 -14.031 45.980 1.00 87.31 94 ILE A N 1
ATOM 767 C CA . ILE A 1 94 ? -28.980 -14.473 44.576 1.00 87.31 94 ILE A CA 1
ATOM 768 C C . ILE A 1 94 ? -28.635 -13.310 43.642 1.00 87.31 94 ILE A C 1
ATOM 770 O O . ILE A 1 94 ? -27.777 -13.465 42.776 1.00 87.31 94 ILE A O 1
ATOM 774 N N . ASP A 1 95 ? -29.248 -12.142 43.843 1.00 89.12 95 ASP A N 1
ATOM 775 C CA . ASP A 1 95 ? -28.973 -10.954 43.026 1.00 89.12 95 ASP A CA 1
ATOM 776 C C . ASP A 1 95 ? -27.505 -10.511 43.151 1.00 89.12 95 ASP A C 1
ATOM 778 O O . ASP A 1 95 ? -26.863 -10.144 42.165 1.00 89.12 95 ASP A O 1
ATOM 782 N N . PHE A 1 96 ? -26.940 -10.587 44.360 1.00 88.25 96 PHE A N 1
ATOM 783 C CA . PHE A 1 96 ? -25.530 -10.291 44.597 1.00 88.25 96 PHE A CA 1
ATOM 784 C C . PHE A 1 96 ? -24.597 -11.295 43.905 1.00 88.25 96 PHE A C 1
ATOM 786 O O . PHE A 1 96 ? -23.631 -10.893 43.252 1.00 88.25 96 PHE A O 1
ATOM 793 N N . GLU A 1 97 ? -24.886 -12.594 44.014 1.00 91.38 97 GLU A N 1
ATOM 794 C CA . GLU A 1 97 ? -24.117 -13.647 43.345 1.00 91.38 97 GLU A CA 1
ATOM 795 C C . GLU A 1 97 ? -24.178 -13.483 41.815 1.00 91.38 97 GLU A C 1
ATOM 797 O O . GLU A 1 97 ? -23.159 -13.603 41.134 1.00 91.38 97 GLU A O 1
ATOM 802 N N . GLN A 1 98 ? -25.347 -13.122 41.276 1.00 95.31 98 GLN A N 1
ATOM 803 C CA . GLN A 1 98 ? -25.549 -12.858 39.853 1.00 95.31 98 GLN A CA 1
ATOM 804 C C . GLN A 1 98 ? -24.718 -11.662 39.372 1.00 95.31 98 GLN A C 1
ATOM 806 O O . GLN A 1 98 ? -23.989 -11.776 38.386 1.00 95.31 98 GLN A O 1
ATOM 811 N N . LEU A 1 99 ? -24.757 -10.536 40.094 1.00 95.31 99 LEU A N 1
ATOM 812 C CA . LEU A 1 99 ? -23.935 -9.362 39.778 1.00 95.31 99 LEU A CA 1
ATOM 813 C C . LEU A 1 99 ? -22.440 -9.682 39.813 1.00 95.31 99 LEU A C 1
ATOM 815 O O . LEU A 1 99 ? -21.673 -9.170 38.997 1.00 95.31 99 LEU A O 1
ATOM 819 N N . LYS A 1 100 ? -22.015 -10.543 40.740 1.00 97.00 100 LYS A N 1
ATOM 820 C CA . LYS A 1 100 ? -20.628 -10.998 40.825 1.00 97.00 100 LYS A CA 1
ATOM 821 C C . LYS A 1 100 ? -20.236 -11.815 39.593 1.00 97.00 100 LYS A C 1
ATOM 823 O O . LYS A 1 100 ? -19.198 -11.529 39.002 1.00 97.00 100 LYS A O 1
ATOM 828 N N . ILE A 1 101 ? -21.075 -12.765 39.172 1.00 96.62 101 ILE A N 1
ATOM 829 C CA . ILE A 1 101 ? -20.860 -13.553 37.946 1.00 96.62 101 ILE A CA 1
ATOM 830 C C . ILE A 1 101 ? -20.790 -12.634 36.721 1.00 96.62 101 ILE A C 1
ATOM 832 O O . ILE A 1 101 ? -19.888 -12.769 35.895 1.00 96.62 101 ILE A O 1
ATOM 836 N N . GLU A 1 102 ? -21.705 -11.672 36.602 1.00 96.75 102 GLU A N 1
ATOM 837 C CA . GLU A 1 102 ? -21.711 -10.716 35.492 1.00 96.75 102 GLU A CA 1
ATOM 838 C C . GLU A 1 102 ? -20.458 -9.841 35.474 1.00 96.75 102 GLU A C 1
ATOM 840 O O . GLU A 1 102 ? -19.863 -9.645 34.414 1.00 96.75 102 GLU A O 1
ATOM 845 N N . ASN A 1 103 ? -20.011 -9.360 36.634 1.00 96.88 103 ASN A N 1
ATOM 846 C CA . ASN A 1 103 ? -18.791 -8.570 36.741 1.00 96.88 103 ASN A CA 1
ATOM 847 C C . ASN A 1 103 ? -17.545 -9.380 36.348 1.00 96.88 103 ASN A C 1
ATOM 849 O O . ASN A 1 103 ? -16.700 -8.879 35.603 1.00 96.88 103 ASN A O 1
ATOM 853 N N . THR A 1 104 ? -17.459 -10.642 36.781 1.00 97.94 104 THR A N 1
ATOM 854 C CA . THR A 1 104 ? -16.385 -11.554 36.368 1.00 97.94 104 THR A CA 1
ATOM 855 C C . THR A 1 104 ? -16.418 -11.788 34.857 1.00 97.94 104 THR A C 1
ATOM 857 O O . THR A 1 104 ? -15.415 -11.544 34.194 1.00 97.94 104 THR A O 1
ATOM 860 N N . ASN A 1 105 ? -17.581 -12.113 34.284 1.00 97.75 105 ASN A N 1
ATOM 861 C CA . ASN A 1 105 ? -17.740 -12.304 32.837 1.00 97.75 105 ASN A CA 1
ATOM 862 C C . ASN A 1 105 ? -17.381 -11.047 32.023 1.00 97.75 105 ASN A C 1
ATOM 864 O O . ASN A 1 105 ? -16.807 -11.136 30.936 1.00 97.75 105 ASN A O 1
ATOM 868 N N . LEU A 1 106 ? -17.748 -9.856 32.505 1.00 98.06 106 LEU A N 1
ATOM 869 C CA . LEU A 1 106 ? -17.380 -8.593 31.859 1.00 98.06 106 LEU A CA 1
ATOM 870 C C . LEU A 1 106 ? -15.876 -8.330 31.956 1.00 98.06 106 LEU A C 1
ATOM 872 O O . LEU A 1 106 ? -15.286 -7.864 30.983 1.00 98.06 106 LEU A O 1
ATOM 876 N N . SER A 1 107 ? -15.258 -8.651 33.092 1.00 97.94 107 SER A N 1
ATOM 877 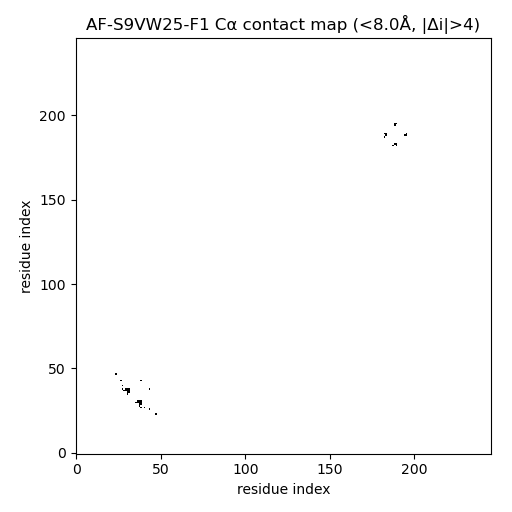C CA . SER A 1 107 ? -13.812 -8.513 33.281 1.00 97.94 107 SER A CA 1
ATOM 878 C C . SER A 1 107 ? -13.038 -9.436 32.341 1.00 97.94 107 SER A C 1
ATOM 880 O O . SER A 1 107 ? -12.130 -8.969 31.658 1.00 97.94 107 SER A O 1
ATOM 882 N N . GLU A 1 108 ? -13.463 -10.696 32.208 1.00 97.88 108 GLU A N 1
ATOM 883 C CA . GLU A 1 108 ? -12.886 -11.650 31.251 1.00 97.88 108 GLU A CA 1
ATOM 884 C C . GLU A 1 108 ? -12.993 -11.141 29.808 1.00 97.88 108 GLU A C 1
ATOM 886 O O . GLU A 1 108 ? -12.013 -11.153 29.064 1.00 97.88 108 GLU A O 1
ATOM 891 N N . LYS A 1 109 ? -14.155 -10.596 29.417 1.00 98.19 109 LYS A N 1
ATOM 892 C CA . LYS A 1 109 ? -14.323 -9.973 28.093 1.00 98.19 109 LYS A CA 1
ATOM 893 C C . LYS A 1 109 ? -13.394 -8.779 27.897 1.00 98.19 109 LYS A C 1
ATOM 895 O O . LYS A 1 109 ? -12.842 -8.609 26.814 1.00 98.19 109 LYS A O 1
ATOM 900 N N . ILE A 1 110 ? -13.225 -7.922 28.904 1.00 98.06 110 ILE A N 1
ATOM 901 C CA . ILE A 1 110 ? -12.292 -6.789 28.822 1.00 98.06 110 ILE A CA 1
ATOM 902 C C . ILE A 1 110 ? -10.863 -7.299 28.608 1.00 98.06 110 ILE A C 1
ATOM 904 O O . ILE A 1 110 ? -10.136 -6.747 27.779 1.00 98.06 110 ILE A O 1
ATOM 908 N N . GLU A 1 111 ? -10.473 -8.358 29.311 1.00 97.94 111 GLU A N 1
ATOM 909 C CA . GLU A 1 111 ? -9.150 -8.964 29.195 1.00 97.94 111 GLU A CA 1
ATOM 910 C C . GLU A 1 111 ? -8.918 -9.579 27.805 1.00 97.94 111 GLU A C 1
ATOM 912 O O . GLU A 1 111 ? -7.931 -9.238 27.149 1.00 97.94 111 GLU A O 1
ATOM 917 N N . GLU A 1 112 ? -9.882 -10.336 27.273 1.00 97.88 112 GLU A N 1
ATOM 918 C CA . GLU A 1 112 ? -9.848 -10.867 25.901 1.00 97.88 112 GLU A CA 1
ATOM 919 C C . GLU A 1 112 ? -9.688 -9.743 24.860 1.00 97.88 112 GLU A C 1
ATOM 921 O O . GLU A 1 112 ? -8.829 -9.793 23.971 1.00 97.88 112 GLU A O 1
ATOM 926 N N . ARG A 1 113 ? -10.466 -8.660 24.995 1.00 98.12 113 ARG A N 1
ATOM 927 C CA . ARG A 1 113 ? -10.372 -7.502 24.092 1.00 98.12 113 ARG A CA 1
ATOM 928 C C . ARG A 1 113 ? -9.028 -6.781 24.214 1.00 98.12 113 ARG A C 1
ATOM 930 O O . ARG A 1 113 ? -8.498 -6.320 23.200 1.00 98.12 113 ARG A O 1
ATOM 937 N N . ASN A 1 114 ? -8.449 -6.697 25.410 1.00 98.00 114 ASN A N 1
ATOM 938 C CA . ASN A 1 114 ? -7.120 -6.117 25.620 1.00 98.00 114 ASN A CA 1
ATOM 939 C C . ASN A 1 114 ? -6.011 -6.965 24.981 1.00 98.00 114 ASN A C 1
ATOM 941 O O . ASN A 1 114 ? -5.072 -6.416 24.383 1.00 98.00 114 ASN A O 1
ATOM 945 N N . GLU A 1 115 ? -6.121 -8.291 25.040 1.00 98.06 115 GLU A N 1
ATOM 946 C CA . GLU A 1 115 ? -5.211 -9.181 24.323 1.00 98.06 115 GLU A CA 1
ATOM 947 C C . GLU A 1 115 ? -5.308 -8.997 22.809 1.00 98.06 115 GLU A C 1
ATOM 949 O O . GLU A 1 115 ? -4.280 -8.906 22.130 1.00 98.06 115 GLU A O 1
ATOM 954 N N . ASP A 1 116 ? -6.523 -8.895 22.270 1.00 98.00 116 ASP A N 1
ATOM 955 C CA . ASP A 1 116 ? -6.756 -8.640 20.848 1.00 98.00 116 ASP A CA 1
ATOM 956 C C . ASP A 1 116 ? -6.161 -7.308 20.397 1.00 98.00 116 ASP A C 1
ATOM 958 O O . ASP A 1 116 ? -5.479 -7.248 19.369 1.00 98.00 116 ASP A O 1
ATOM 962 N N . ILE A 1 117 ? -6.351 -6.245 21.184 1.00 98.31 117 ILE A N 1
ATOM 963 C CA . ILE A 1 117 ? -5.719 -4.943 20.938 1.00 98.31 117 ILE A CA 1
ATOM 964 C C . ILE A 1 117 ? -4.195 -5.098 20.913 1.00 98.31 117 ILE A C 1
ATOM 966 O O . ILE A 1 117 ? -3.530 -4.567 20.020 1.00 98.31 117 ILE A O 1
ATOM 970 N N . SER A 1 118 ? -3.623 -5.865 21.839 1.00 98.06 118 SER A N 1
ATOM 971 C CA . SER A 1 118 ? -2.177 -6.107 21.897 1.00 98.06 118 SER A CA 1
ATOM 972 C C . SER A 1 118 ? -1.669 -6.939 20.711 1.00 98.06 118 SER A C 1
ATOM 974 O O . SER A 1 118 ? -0.586 -6.680 20.178 1.00 98.06 118 SER A O 1
ATOM 976 N N . LYS A 1 119 ? -2.444 -7.925 20.242 1.00 98.25 119 LYS A N 1
ATOM 977 C CA . LYS A 1 119 ? -2.162 -8.689 19.012 1.00 98.25 119 LYS A CA 1
ATOM 978 C C . LYS A 1 119 ? -2.216 -7.778 17.781 1.00 98.25 119 LYS A C 1
ATOM 980 O O . LYS A 1 119 ? -1.314 -7.835 16.945 1.00 98.25 119 LYS A O 1
ATOM 985 N N . LEU A 1 120 ? -3.221 -6.908 17.681 1.00 98.19 120 LEU A N 1
ATOM 986 C CA . LEU A 1 120 ? -3.364 -5.950 16.582 1.00 98.19 120 LEU A CA 1
ATOM 987 C C . LEU A 1 120 ? -2.229 -4.926 16.559 1.00 98.19 120 LEU A C 1
ATOM 989 O O . LEU A 1 120 ? -1.655 -4.697 15.499 1.00 98.19 120 LEU A O 1
ATOM 993 N N . ARG A 1 121 ? -1.838 -4.370 17.711 1.00 98.19 121 ARG A N 1
ATOM 994 C CA . ARG A 1 121 ? -0.685 -3.460 17.808 1.00 98.19 121 ARG A CA 1
ATOM 995 C C . ARG A 1 121 ? 0.598 -4.112 17.296 1.00 98.19 121 ARG A C 1
ATOM 997 O O . ARG A 1 121 ? 1.303 -3.503 16.501 1.00 98.19 121 ARG A O 1
ATOM 1004 N N . ARG A 1 122 ? 0.862 -5.371 17.672 1.00 98.19 122 ARG A N 1
ATOM 1005 C CA . ARG A 1 122 ? 2.006 -6.137 17.144 1.00 98.19 122 ARG A CA 1
ATOM 1006 C C . ARG A 1 122 ? 1.939 -6.289 15.624 1.00 98.19 122 ARG A C 1
ATOM 1008 O O . ARG A 1 122 ? 2.926 -6.000 14.956 1.00 98.19 122 ARG A O 1
ATOM 1015 N N . LYS A 1 123 ? 0.774 -6.663 15.077 1.00 98.19 123 LYS A N 1
ATOM 1016 C CA . LYS A 1 123 ? 0.563 -6.752 13.621 1.00 98.19 123 LYS A CA 1
ATOM 1017 C C . LYS A 1 123 ? 0.841 -5.418 12.926 1.00 98.19 123 LYS A C 1
ATOM 1019 O O . LYS A 1 123 ? 1.560 -5.408 11.936 1.00 98.19 123 LYS A O 1
ATOM 1024 N N . VAL A 1 124 ? 0.330 -4.306 13.458 1.00 98.25 124 VAL A N 1
ATOM 1025 C CA . VAL A 1 124 ? 0.577 -2.959 12.914 1.00 98.25 124 VAL A CA 1
ATOM 1026 C C . VAL A 1 124 ? 2.071 -2.644 12.899 1.00 98.25 124 VAL A C 1
ATOM 1028 O O . VAL A 1 124 ? 2.585 -2.242 11.860 1.00 98.25 124 VAL A O 1
ATOM 1031 N N . THR A 1 125 ? 2.790 -2.887 13.997 1.00 98.12 125 THR A N 1
ATOM 1032 C CA . THR A 1 125 ? 4.242 -2.659 14.057 1.00 98.12 125 THR A CA 1
ATOM 1033 C C . THR A 1 125 ? 5.001 -3.500 13.031 1.00 98.12 125 THR A C 1
ATOM 1035 O O . THR A 1 125 ? 5.895 -2.980 12.365 1.00 98.12 125 THR A O 1
ATOM 1038 N N . THR A 1 126 ? 4.652 -4.779 12.862 1.00 98.12 126 THR A N 1
ATOM 1039 C CA . THR A 1 126 ? 5.263 -5.635 11.832 1.00 98.12 126 THR A CA 1
ATOM 1040 C C . THR A 1 126 ? 4.970 -5.112 10.428 1.00 98.12 126 THR A C 1
ATOM 1042 O O . THR A 1 126 ? 5.886 -5.007 9.617 1.00 98.12 126 THR A O 1
ATOM 1045 N N . THR A 1 127 ? 3.725 -4.724 10.146 1.00 98.12 127 THR A N 1
ATOM 1046 C CA . THR A 1 127 ? 3.347 -4.142 8.853 1.00 98.12 127 THR A CA 1
ATOM 1047 C C . THR A 1 127 ? 4.114 -2.853 8.573 1.00 98.12 127 THR A C 1
ATOM 1049 O O . THR A 1 127 ? 4.587 -2.674 7.457 1.00 98.12 127 THR A O 1
ATOM 1052 N N . ILE A 1 128 ? 4.296 -1.984 9.573 1.00 98.44 128 ILE A N 1
ATOM 1053 C CA . ILE A 1 128 ? 5.106 -0.765 9.433 1.00 98.44 128 ILE A CA 1
ATOM 1054 C C . ILE A 1 128 ? 6.548 -1.119 9.057 1.00 98.44 128 ILE A C 1
ATOM 1056 O O . ILE A 1 128 ? 7.062 -0.544 8.107 1.00 98.44 128 ILE A O 1
ATOM 1060 N N . HIS A 1 129 ? 7.181 -2.092 9.721 1.00 98.06 129 HIS A N 1
ATOM 1061 C CA . HIS A 1 129 ? 8.541 -2.520 9.362 1.00 98.06 129 HIS A CA 1
ATOM 1062 C C . HIS A 1 129 ? 8.627 -3.033 7.921 1.00 98.06 129 HIS A C 1
ATOM 1064 O O . HIS A 1 129 ? 9.520 -2.638 7.176 1.00 98.06 129 HIS A O 1
ATOM 1070 N N . VAL A 1 130 ? 7.679 -3.879 7.503 1.00 98.38 130 VAL A N 1
ATOM 1071 C CA . VAL A 1 130 ? 7.632 -4.395 6.127 1.00 98.38 130 VAL A CA 1
ATOM 1072 C C . VAL A 1 130 ? 7.451 -3.256 5.121 1.00 98.38 130 VAL A C 1
ATOM 1074 O O . VAL A 1 130 ? 8.159 -3.218 4.118 1.00 98.38 130 VAL A O 1
ATOM 1077 N N . LEU A 1 131 ? 6.555 -2.306 5.398 1.00 98.06 131 LEU A N 1
ATOM 1078 C CA . LEU A 1 131 ? 6.349 -1.129 4.552 1.00 98.06 131 LEU A CA 1
ATOM 1079 C C . LEU A 1 131 ? 7.603 -0.255 4.471 1.00 98.06 131 LEU A C 1
ATOM 1081 O O . LEU A 1 131 ? 7.931 0.212 3.383 1.00 98.06 131 LEU A O 1
ATOM 1085 N N . THR A 1 132 ? 8.325 -0.068 5.577 1.00 98.25 132 THR A N 1
ATOM 1086 C CA . THR A 1 132 ? 9.598 0.664 5.589 1.00 98.25 132 THR A CA 1
ATOM 1087 C C . THR A 1 132 ? 10.629 -0.024 4.701 1.00 98.25 132 THR A C 1
ATOM 1089 O O . THR A 1 132 ? 11.163 0.616 3.800 1.00 98.25 132 THR A O 1
ATOM 1092 N N . HIS A 1 133 ? 10.836 -1.336 4.855 1.00 98.31 133 HIS A N 1
ATOM 1093 C CA . HIS A 1 133 ? 11.761 -2.082 3.995 1.00 98.31 133 HIS A CA 1
ATOM 1094 C C . HIS A 1 133 ? 11.359 -2.037 2.515 1.00 98.31 133 HIS A C 1
ATOM 1096 O O . HIS A 1 133 ? 12.211 -1.919 1.636 1.00 98.31 133 HIS A O 1
ATOM 1102 N N . MET A 1 134 ? 10.058 -2.117 2.215 1.00 98.06 134 MET A N 1
ATOM 1103 C CA . MET A 1 134 ? 9.559 -1.980 0.845 1.00 98.06 134 MET A CA 1
ATOM 1104 C C . MET A 1 134 ? 9.821 -0.583 0.282 1.00 98.06 134 MET A C 1
ATOM 1106 O O . MET A 1 134 ? 10.209 -0.468 -0.879 1.00 98.06 134 MET A O 1
ATOM 1110 N N . LYS A 1 135 ? 9.636 0.465 1.090 1.00 98.38 135 LYS A N 1
ATOM 1111 C CA . LYS A 1 135 ? 9.919 1.846 0.698 1.00 98.38 135 LYS A CA 1
ATOM 1112 C C . LYS A 1 135 ? 11.405 2.040 0.394 1.00 98.38 135 LYS A C 1
ATOM 1114 O O . LYS A 1 135 ? 11.724 2.540 -0.677 1.00 98.38 135 LYS A O 1
ATOM 1119 N N . GLU A 1 136 ? 12.289 1.590 1.282 1.00 97.75 136 GLU A N 1
ATOM 1120 C CA . GLU A 1 136 ? 13.745 1.666 1.090 1.00 97.75 136 GLU A CA 1
ATOM 1121 C C . GLU A 1 136 ? 14.180 0.926 -0.181 1.00 97.75 136 GLU A C 1
ATOM 1123 O O . GLU A 1 136 ? 14.925 1.462 -0.999 1.00 97.75 136 GLU A O 1
ATOM 1128 N N . LYS A 1 137 ? 13.660 -0.290 -0.400 1.00 98.25 137 LYS A N 1
ATOM 1129 C CA . LYS A 1 137 ? 13.957 -1.060 -1.613 1.00 98.25 137 LYS A CA 1
ATOM 1130 C C . LYS A 1 137 ? 13.459 -0.356 -2.876 1.00 98.25 137 LYS A C 1
ATOM 1132 O O . LYS A 1 137 ? 14.130 -0.406 -3.903 1.00 98.25 137 LYS A O 1
ATOM 1137 N N . LEU A 1 138 ? 12.292 0.281 -2.815 1.00 98.12 138 LEU A N 1
ATOM 1138 C CA . LEU A 1 138 ? 11.735 1.030 -3.939 1.00 98.12 138 LEU A CA 1
ATOM 1139 C C . LEU A 1 138 ? 12.570 2.274 -4.252 1.00 98.12 138 LEU A C 1
ATOM 1141 O O . LEU A 1 138 ? 12.823 2.533 -5.425 1.00 98.12 138 LEU A O 1
ATOM 1145 N N . GLU A 1 139 ? 13.010 3.016 -3.235 1.00 97.88 139 GLU A N 1
ATOM 1146 C CA . GLU A 1 139 ? 13.915 4.160 -3.405 1.00 97.88 139 GLU A CA 1
ATOM 1147 C C . GLU A 1 139 ? 15.243 3.714 -4.029 1.00 97.88 139 GLU A C 1
ATOM 1149 O O . GLU A 1 139 ? 15.634 4.257 -5.058 1.00 97.88 139 GLU A O 1
ATOM 1154 N N . PHE A 1 140 ? 15.850 2.635 -3.528 1.00 98.12 140 PHE A N 1
ATOM 1155 C CA . PHE A 1 140 ? 17.063 2.066 -4.123 1.00 98.12 140 PHE A CA 1
ATOM 1156 C C . PHE A 1 140 ? 16.873 1.670 -5.597 1.00 98.12 140 PHE A C 1
ATOM 1158 O O . PHE A 1 140 ? 17.670 2.042 -6.455 1.00 98.12 140 PHE A O 1
ATOM 1165 N N . MET A 1 141 ? 15.795 0.944 -5.917 1.00 97.94 141 MET A N 1
ATOM 1166 C CA . MET A 1 141 ? 15.495 0.556 -7.301 1.00 97.94 141 MET A CA 1
ATOM 1167 C C . MET A 1 141 ? 15.226 1.766 -8.200 1.00 97.94 141 MET A C 1
ATOM 1169 O O . MET A 1 141 ? 15.503 1.718 -9.398 1.00 97.94 141 MET A O 1
ATOM 1173 N N . ARG A 1 142 ? 14.654 2.842 -7.653 1.00 97.94 142 ARG A N 1
ATOM 1174 C CA . ARG A 1 142 ? 14.423 4.084 -8.389 1.00 97.94 142 ARG A CA 1
ATOM 1175 C C . ARG A 1 142 ? 15.745 4.755 -8.741 1.00 97.94 142 ARG A C 1
ATOM 1177 O O . ARG A 1 142 ? 15.912 5.136 -9.896 1.00 97.94 142 ARG A O 1
ATOM 1184 N N . ASP A 1 143 ? 16.665 4.847 -7.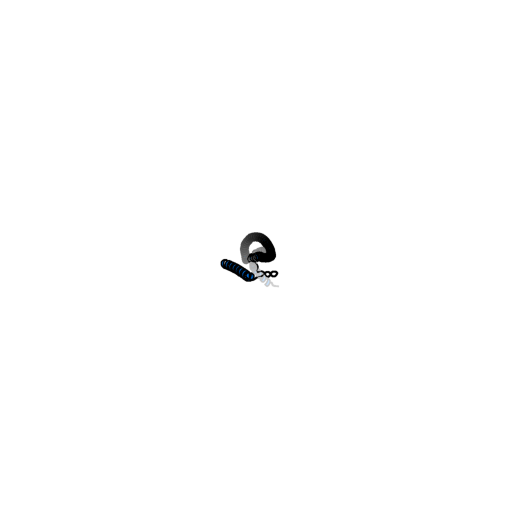788 1.00 97.94 143 ASP A N 1
ATOM 1185 C CA . ASP A 1 143 ? 17.995 5.414 -8.016 1.00 97.94 143 ASP A CA 1
ATOM 1186 C C . ASP A 1 143 ? 18.772 4.588 -9.049 1.00 97.94 143 ASP A C 1
ATOM 1188 O O . ASP A 1 143 ? 19.338 5.141 -9.992 1.00 97.94 143 ASP A O 1
ATOM 1192 N N . GLU A 1 144 ? 18.720 3.257 -8.946 1.00 98.06 144 GLU A N 1
ATOM 1193 C CA . GLU A 1 144 ? 19.341 2.359 -9.925 1.00 98.06 144 GLU A CA 1
ATOM 1194 C C . GLU A 1 144 ? 18.749 2.549 -11.335 1.00 98.06 144 GLU A C 1
ATOM 1196 O O . GLU A 1 144 ? 19.473 2.599 -12.330 1.00 98.06 144 GLU A O 1
ATOM 1201 N N . ASN A 1 145 ? 17.430 2.730 -11.434 1.00 97.94 145 ASN A N 1
ATOM 1202 C CA . ASN A 1 145 ? 16.757 2.994 -12.704 1.00 97.94 145 ASN A CA 1
ATOM 1203 C C . ASN A 1 145 ? 17.184 4.339 -13.314 1.00 97.94 145 ASN A C 1
ATOM 1205 O O . ASN A 1 145 ? 17.430 4.411 -14.516 1.00 97.94 145 ASN A O 1
ATOM 1209 N N . GLU A 1 146 ? 17.333 5.394 -12.509 1.00 98.06 146 GLU A N 1
ATOM 1210 C CA . GLU A 1 146 ? 17.859 6.676 -12.996 1.00 98.06 146 GLU A CA 1
ATOM 1211 C C . GLU A 1 146 ? 19.301 6.548 -13.513 1.00 98.06 146 GLU A C 1
ATOM 1213 O O . GLU A 1 146 ? 19.629 7.112 -14.560 1.00 98.06 146 GLU A O 1
ATOM 1218 N N . VAL A 1 147 ? 20.141 5.731 -12.865 1.00 98.06 147 VAL A N 1
ATOM 1219 C CA . VAL A 1 147 ? 21.482 5.407 -13.381 1.00 98.06 147 VAL A CA 1
ATOM 1220 C C . VAL A 1 147 ? 21.397 4.695 -14.733 1.00 98.06 147 VAL A C 1
ATOM 1222 O O . VAL A 1 147 ? 22.073 5.109 -15.679 1.00 98.06 147 VAL A O 1
ATOM 1225 N N . TYR A 1 148 ? 20.550 3.670 -14.874 1.00 98.12 148 TYR A N 1
ATOM 1226 C CA . TYR A 1 148 ? 20.389 2.967 -16.152 1.00 98.12 148 TYR A CA 1
ATOM 1227 C C . TYR A 1 148 ? 19.840 3.875 -17.255 1.00 98.12 148 TYR A C 1
ATOM 1229 O O . TYR A 1 148 ? 20.312 3.804 -18.389 1.00 98.12 148 TYR A O 1
ATOM 1237 N N . LYS A 1 149 ? 18.900 4.776 -16.948 1.00 98.19 149 LYS A N 1
ATOM 1238 C CA . LYS A 1 149 ? 18.433 5.788 -17.909 1.00 98.19 149 LYS A CA 1
ATOM 1239 C C . LYS A 1 149 ? 19.569 6.692 -18.376 1.00 98.19 149 LYS A C 1
ATOM 1241 O O . LYS A 1 149 ? 19.664 6.966 -19.570 1.00 98.19 149 LYS A O 1
ATOM 1246 N N . GLY A 1 150 ? 20.442 7.116 -17.462 1.00 98.12 150 GLY A N 1
ATOM 1247 C CA . GLY A 1 150 ? 21.643 7.880 -17.802 1.00 98.12 150 GLY A CA 1
ATOM 1248 C C . GLY A 1 150 ? 22.583 7.108 -18.733 1.00 98.12 150 GLY A C 1
ATOM 1249 O O . GLY A 1 150 ? 23.051 7.655 -19.730 1.00 98.12 150 GLY A O 1
ATOM 1250 N N . GLN A 1 151 ? 22.806 5.819 -18.460 1.00 98.06 151 GLN A N 1
ATOM 1251 C CA . GLN A 1 151 ? 23.613 4.952 -19.325 1.00 98.06 151 GLN A CA 1
ATOM 1252 C C . GLN A 1 151 ? 22.998 4.807 -20.721 1.00 98.06 151 GLN A C 1
ATOM 1254 O O . GLN A 1 151 ? 23.708 4.955 -21.714 1.00 98.06 151 GLN A O 1
ATOM 1259 N N . VAL A 1 152 ? 21.683 4.582 -20.812 1.00 98.31 152 VAL A N 1
ATOM 1260 C CA . VAL A 1 152 ? 20.973 4.505 -22.097 1.00 98.31 152 VAL A CA 1
ATOM 1261 C C . VAL A 1 152 ? 21.153 5.804 -22.881 1.00 98.31 152 VAL A C 1
ATOM 1263 O O . VAL A 1 152 ? 21.600 5.750 -24.025 1.00 98.31 152 VAL A O 1
ATOM 1266 N N . ALA A 1 153 ? 20.918 6.960 -22.258 1.00 98.19 153 ALA A N 1
ATOM 1267 C CA . ALA A 1 153 ? 21.091 8.258 -22.909 1.00 98.19 153 ALA A CA 1
ATOM 1268 C C . ALA A 1 153 ? 22.526 8.468 -23.436 1.00 98.19 153 ALA A C 1
ATOM 1270 O O . ALA A 1 153 ? 22.704 8.888 -24.579 1.00 98.19 153 ALA A O 1
ATOM 1271 N N . SER A 1 154 ? 23.546 8.099 -22.652 1.00 98.06 154 SER A N 1
ATOM 1272 C CA . SER A 1 154 ? 24.953 8.154 -23.082 1.00 98.06 154 SER A CA 1
ATOM 1273 C C . SER A 1 154 ? 25.211 7.267 -24.303 1.00 98.06 154 SER A C 1
ATOM 1275 O O . SER A 1 154 ? 25.826 7.700 -25.276 1.00 98.06 154 SER A O 1
ATOM 1277 N N . THR A 1 155 ? 24.709 6.028 -24.295 1.00 97.75 155 THR A N 1
ATOM 1278 C CA . THR A 1 155 ? 24.883 5.111 -25.435 1.00 97.75 155 THR A CA 1
ATOM 1279 C C . THR A 1 155 ? 24.130 5.568 -26.686 1.00 97.75 155 THR A C 1
ATOM 1281 O O . THR A 1 155 ? 24.606 5.364 -27.803 1.00 97.75 155 THR A O 1
ATOM 1284 N N . GLU A 1 156 ? 22.971 6.213 -26.532 1.00 97.88 156 GLU A N 1
ATOM 1285 C CA . GLU A 1 156 ? 22.222 6.798 -27.646 1.00 97.88 156 GLU A CA 1
ATOM 1286 C C . GLU A 1 156 ? 22.969 7.979 -28.273 1.00 97.88 156 GLU A C 1
ATOM 1288 O O . GLU A 1 156 ? 23.000 8.100 -29.503 1.00 97.88 156 GLU A O 1
ATOM 1293 N N . GLU A 1 157 ? 23.616 8.813 -27.455 1.00 97.94 157 GLU A N 1
ATOM 1294 C CA . GLU A 1 157 ? 24.469 9.903 -27.927 1.00 97.94 157 GLU A CA 1
ATOM 1295 C C . GLU A 1 157 ? 25.679 9.366 -28.704 1.00 97.94 157 GLU A C 1
ATOM 1297 O O . GLU A 1 157 ? 25.906 9.769 -29.850 1.00 97.94 157 GLU A O 1
ATOM 1302 N N . GLU A 1 158 ? 26.402 8.389 -28.147 1.00 97.88 158 GLU A N 1
ATOM 1303 C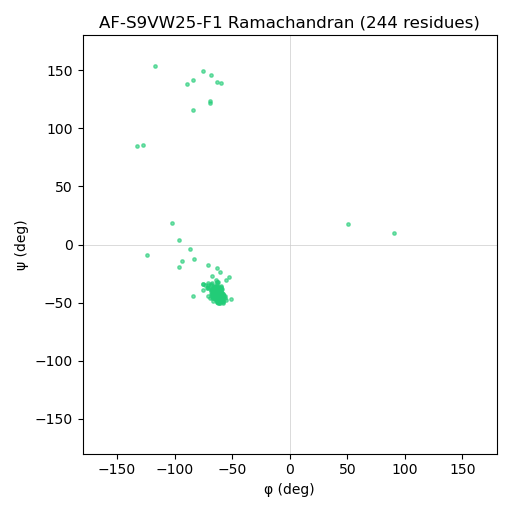 CA . GLU A 1 158 ? 27.517 7.723 -28.833 1.00 97.88 158 GLU A CA 1
ATOM 1304 C C . GLU A 1 158 ? 27.076 7.117 -30.173 1.00 97.88 158 GLU A C 1
ATOM 1306 O O . GLU A 1 158 ? 27.726 7.301 -31.210 1.00 97.88 158 GLU A O 1
ATOM 1311 N N . LEU A 1 159 ? 25.926 6.440 -30.187 1.00 98.06 159 LEU A N 1
ATOM 1312 C CA . LEU A 1 159 ? 25.359 5.853 -31.395 1.00 98.06 159 LEU A CA 1
ATOM 1313 C C . LEU A 1 159 ? 24.998 6.921 -32.435 1.00 98.06 159 LEU A C 1
ATOM 1315 O O . LEU A 1 159 ? 25.205 6.706 -33.633 1.00 98.06 159 LEU A O 1
ATOM 1319 N N . SER A 1 160 ? 24.471 8.066 -32.001 1.00 98.00 160 SER A N 1
ATOM 1320 C CA . SER A 1 160 ? 24.179 9.212 -32.867 1.00 98.00 160 SER A CA 1
ATOM 1321 C C . SER A 1 160 ? 25.453 9.744 -33.534 1.00 98.00 160 SER A C 1
ATOM 1323 O O . SER A 1 160 ? 25.509 9.874 -34.762 1.00 98.00 160 SER A O 1
ATOM 1325 N N . VAL A 1 161 ? 26.528 9.926 -32.759 1.00 97.81 161 VAL A N 1
ATOM 1326 C CA . VAL A 1 161 ? 27.838 10.364 -33.272 1.00 97.81 161 VAL A CA 1
ATOM 1327 C C . VAL A 1 161 ? 28.390 9.375 -34.302 1.00 97.81 161 VAL A C 1
ATOM 1329 O O . VAL A 1 161 ? 28.834 9.781 -35.383 1.00 97.81 161 VAL A O 1
ATOM 1332 N N . ILE A 1 162 ? 28.332 8.073 -34.013 1.00 97.75 162 ILE A N 1
ATOM 1333 C CA . ILE A 1 162 ? 28.802 7.028 -34.935 1.00 97.75 162 ILE A CA 1
ATOM 1334 C C . ILE A 1 162 ? 27.960 7.010 -36.219 1.00 97.75 162 ILE A C 1
ATOM 1336 O O . ILE A 1 162 ? 28.515 6.905 -37.318 1.00 97.75 162 ILE A O 1
ATOM 1340 N N . ARG A 1 163 ? 26.631 7.153 -36.122 1.00 98.12 163 ARG A N 1
ATOM 1341 C CA . ARG A 1 163 ? 25.735 7.230 -37.292 1.00 98.12 163 ARG A CA 1
ATOM 1342 C C . ARG A 1 163 ? 26.097 8.402 -38.200 1.00 98.12 163 ARG A C 1
ATOM 1344 O O . ARG A 1 163 ? 26.179 8.229 -39.420 1.00 98.12 163 ARG A O 1
ATOM 1351 N N . ASP A 1 164 ? 26.392 9.558 -37.622 1.00 97.69 164 ASP A N 1
ATOM 1352 C CA . ASP A 1 164 ? 26.822 10.736 -38.368 1.00 97.69 164 ASP A CA 1
ATOM 1353 C C . ASP A 1 164 ? 28.185 10.548 -39.046 1.00 97.69 164 ASP A C 1
ATOM 1355 O O . ASP A 1 164 ? 28.371 10.913 -40.214 1.00 97.69 164 ASP A O 1
ATOM 1359 N N . GLN A 1 165 ? 29.155 9.963 -38.337 1.00 97.62 165 GLN A N 1
ATOM 1360 C CA . GLN A 1 165 ? 30.462 9.626 -38.907 1.00 97.62 165 GLN A CA 1
ATOM 1361 C C . GLN A 1 165 ? 30.326 8.634 -40.068 1.00 97.62 165 GLN A C 1
ATOM 1363 O O . GLN A 1 165 ? 30.929 8.830 -41.128 1.00 97.62 165 GLN A O 1
ATOM 1368 N N . LEU A 1 166 ? 29.484 7.611 -39.915 1.00 98.00 166 LEU A N 1
ATOM 1369 C CA . LEU A 1 166 ? 29.190 6.646 -40.969 1.00 98.00 166 LEU A CA 1
ATOM 1370 C C . LEU A 1 166 ? 28.559 7.329 -42.187 1.00 98.00 166 LEU A C 1
ATOM 1372 O O . LEU A 1 166 ? 28.970 7.061 -43.318 1.00 98.00 166 LEU A O 1
ATOM 1376 N N . ALA A 1 167 ? 27.603 8.239 -41.981 1.00 97.75 167 ALA A N 1
ATOM 1377 C CA . ALA A 1 167 ? 26.986 9.002 -43.062 1.00 97.75 167 ALA A CA 1
ATOM 1378 C C . ALA A 1 167 ? 28.015 9.870 -43.809 1.00 97.75 167 ALA A C 1
ATOM 1380 O O . ALA A 1 167 ? 28.038 9.877 -45.042 1.00 97.75 167 ALA A O 1
ATOM 1381 N N . ARG A 1 168 ? 28.912 10.559 -43.088 1.00 97.56 168 ARG A N 1
ATOM 1382 C CA . ARG A 1 168 ? 30.015 11.336 -43.685 1.00 97.56 168 ARG A CA 1
ATOM 1383 C C . ARG A 1 168 ? 30.951 10.453 -44.514 1.00 97.56 168 ARG A C 1
ATOM 1385 O O . ARG A 1 168 ? 31.271 10.800 -45.652 1.00 97.56 168 ARG A O 1
ATOM 1392 N N . THR A 1 169 ? 31.347 9.300 -43.986 1.00 97.38 169 THR A N 1
ATOM 1393 C CA . THR A 1 169 ? 32.242 8.364 -44.680 1.00 97.38 169 THR A CA 1
ATOM 1394 C C . THR A 1 169 ? 31.583 7.745 -45.913 1.00 97.38 169 THR A C 1
ATOM 1396 O O . THR A 1 169 ? 32.221 7.676 -46.964 1.00 97.38 169 THR A O 1
ATOM 1399 N N . LYS A 1 170 ? 30.294 7.380 -45.843 1.00 97.88 170 LYS A N 1
ATOM 1400 C CA . LYS A 1 170 ? 29.524 6.912 -47.009 1.00 97.88 170 LYS A CA 1
ATOM 1401 C C . LYS A 1 170 ? 29.481 7.966 -48.116 1.00 97.88 170 LYS A C 1
ATOM 1403 O O . LYS A 1 170 ? 29.848 7.653 -49.242 1.00 97.88 170 LYS A O 1
ATOM 1408 N N . ARG A 1 171 ? 29.164 9.227 -47.790 1.00 97.50 171 ARG A N 1
ATOM 1409 C CA . ARG A 1 171 ? 29.176 10.328 -48.775 1.00 97.50 171 ARG A CA 1
ATOM 1410 C C . ARG A 1 171 ? 30.545 10.501 -49.438 1.00 97.50 171 ARG A C 1
ATOM 1412 O O . ARG A 1 171 ? 30.614 10.678 -50.650 1.00 97.50 171 ARG A O 1
ATOM 1419 N N . ARG A 1 172 ? 31.637 10.423 -48.667 1.00 97.19 172 ARG A N 1
ATOM 1420 C CA . ARG A 1 172 ? 33.007 10.492 -49.212 1.00 97.19 172 ARG A CA 1
ATOM 1421 C C . ARG A 1 172 ? 33.295 9.336 -50.166 1.00 97.19 172 ARG A C 1
ATOM 1423 O O . ARG A 1 172 ? 33.776 9.575 -51.268 1.00 97.19 172 ARG A O 1
ATOM 1430 N N . ARG A 1 173 ? 32.981 8.102 -49.758 1.00 97.56 173 ARG A N 1
ATOM 1431 C CA . ARG A 1 173 ? 33.122 6.904 -50.598 1.00 97.56 173 ARG A CA 1
ATOM 1432 C C . ARG A 1 173 ? 32.356 7.063 -51.908 1.00 97.56 173 ARG A C 1
ATOM 1434 O O . ARG A 1 173 ? 32.922 6.809 -52.965 1.00 97.56 173 ARG A O 1
ATOM 1441 N N . ASP A 1 174 ? 31.107 7.507 -51.840 1.00 97.25 174 ASP A N 1
ATOM 1442 C CA . ASP A 1 174 ? 30.253 7.677 -53.018 1.00 97.25 174 ASP A CA 1
ATOM 1443 C C . ASP A 1 174 ? 30.798 8.784 -53.939 1.00 97.25 174 ASP A C 1
ATOM 1445 O O . ASP A 1 174 ? 30.811 8.627 -55.159 1.00 97.25 174 ASP A O 1
ATOM 1449 N N . GLY A 1 175 ? 31.363 9.854 -53.365 1.00 97.19 175 GLY A N 1
ATOM 1450 C CA . GLY A 1 175 ? 32.096 10.882 -54.108 1.00 97.19 175 GLY A CA 1
ATOM 1451 C C . GLY A 1 175 ? 33.334 10.341 -54.835 1.00 97.19 175 GLY A C 1
ATOM 1452 O O . GLY A 1 175 ? 33.526 10.631 -56.017 1.00 97.19 175 GLY A O 1
ATOM 1453 N N . TYR A 1 176 ? 34.151 9.513 -54.173 1.00 96.25 176 TYR A N 1
ATOM 1454 C CA . TYR A 1 176 ? 35.293 8.853 -54.819 1.00 96.25 176 TYR A CA 1
ATOM 1455 C C . TYR A 1 176 ? 34.853 7.872 -55.904 1.00 96.25 176 TYR A C 1
ATOM 1457 O O . TYR A 1 176 ? 35.455 7.855 -56.974 1.00 96.25 176 TYR A O 1
ATOM 1465 N N . ALA A 1 177 ? 33.793 7.096 -55.667 1.00 95.88 177 ALA A N 1
ATOM 1466 C CA . ALA A 1 177 ? 33.241 6.182 -56.660 1.00 95.88 177 ALA A CA 1
ATOM 1467 C C . ALA A 1 177 ? 32.779 6.942 -57.914 1.00 95.88 177 ALA A C 1
ATOM 1469 O O . ALA A 1 177 ? 33.167 6.581 -59.023 1.00 95.88 177 ALA A O 1
ATOM 1470 N N . ALA A 1 178 ? 32.042 8.044 -57.744 1.00 95.75 178 ALA A N 1
ATOM 1471 C CA . ALA A 1 178 ? 31.615 8.895 -58.853 1.00 95.75 178 ALA A CA 1
ATOM 1472 C C . ALA A 1 178 ? 32.802 9.535 -59.596 1.00 95.75 178 ALA A C 1
ATOM 1474 O O . ALA A 1 178 ? 32.805 9.587 -60.826 1.00 95.75 178 ALA A O 1
ATOM 1475 N N . SER A 1 179 ? 33.829 10.000 -58.874 1.00 94.25 179 SER A N 1
ATOM 1476 C CA . SER A 1 179 ? 35.053 10.541 -59.483 1.00 94.25 179 SER A CA 1
ATOM 1477 C C . SER A 1 179 ? 35.813 9.478 -60.281 1.00 94.25 179 SER A C 1
ATOM 1479 O O . SER A 1 179 ? 36.240 9.732 -61.405 1.00 94.25 179 SER A O 1
ATOM 1481 N N . ASN A 1 180 ? 35.918 8.261 -59.741 1.00 91.19 180 ASN A N 1
ATOM 1482 C CA . ASN A 1 180 ? 36.567 7.135 -60.406 1.00 91.19 180 ASN A CA 1
ATOM 1483 C C . ASN A 1 180 ? 35.850 6.762 -61.712 1.00 91.19 180 ASN A C 1
ATOM 1485 O O . ASN A 1 180 ? 36.505 6.539 -62.725 1.00 91.19 180 ASN A O 1
ATOM 1489 N N . VAL A 1 181 ? 34.511 6.760 -61.718 1.00 91.31 181 VAL A N 1
ATOM 1490 C CA . VAL A 1 181 ? 33.722 6.549 -62.944 1.00 91.31 181 VAL A CA 1
ATOM 1491 C C . VAL A 1 181 ? 34.018 7.641 -63.976 1.00 91.31 181 VAL A C 1
ATOM 1493 O O . VAL A 1 181 ? 34.400 7.316 -65.096 1.00 91.31 181 VAL A O 1
ATOM 1496 N N . LYS A 1 182 ? 33.964 8.925 -63.595 1.00 93.12 182 LYS A N 1
ATOM 1497 C CA . LYS A 1 182 ? 34.287 10.045 -64.505 1.00 93.12 182 LYS A CA 1
ATOM 1498 C C . LYS A 1 182 ? 35.715 9.980 -65.052 1.00 93.12 182 LYS A C 1
ATOM 1500 O O . LYS A 1 182 ? 35.962 10.368 -66.192 1.00 93.12 182 LYS A O 1
ATOM 1505 N N . MET A 1 183 ? 36.670 9.526 -64.241 1.00 89.75 183 MET A N 1
ATOM 1506 C CA . MET A 1 183 ? 38.058 9.349 -64.668 1.00 89.75 183 MET A CA 1
ATOM 1507 C C . MET A 1 183 ? 38.172 8.243 -65.718 1.00 89.75 183 MET A C 1
ATOM 1509 O O . MET A 1 183 ? 38.790 8.467 -66.757 1.00 89.75 183 MET A O 1
ATOM 1513 N N . LYS A 1 184 ? 37.514 7.099 -65.493 1.00 88.00 184 LYS A N 1
ATOM 1514 C CA . LYS A 1 184 ? 37.444 6.003 -66.470 1.00 88.00 184 LYS A CA 1
ATOM 1515 C C . LYS A 1 184 ? 36.737 6.413 -67.763 1.00 88.00 184 LYS A C 1
ATOM 1517 O O . LYS A 1 184 ? 37.172 6.012 -68.831 1.00 88.00 184 LYS A O 1
ATOM 1522 N N . GLU A 1 185 ? 35.697 7.244 -67.699 1.00 89.25 185 GLU A N 1
ATOM 1523 C CA . GLU A 1 185 ? 35.035 7.775 -68.902 1.00 89.25 185 GLU A CA 1
ATOM 1524 C C . GLU A 1 185 ? 35.973 8.656 -69.742 1.00 89.25 185 GLU A C 1
ATOM 1526 O O . GLU A 1 185 ? 36.001 8.541 -70.965 1.00 89.25 185 GLU A O 1
ATOM 1531 N N . ARG A 1 186 ? 36.762 9.531 -69.101 1.00 89.50 186 ARG A N 1
ATOM 1532 C CA . ARG A 1 186 ? 37.712 10.419 -69.799 1.00 89.50 186 ARG A CA 1
ATOM 1533 C C . ARG A 1 186 ? 38.943 9.689 -70.313 1.00 89.50 186 ARG A C 1
ATOM 1535 O O . ARG A 1 186 ? 39.496 10.070 -71.341 1.00 89.50 186 ARG A O 1
ATOM 1542 N N . MET A 1 187 ? 39.401 8.687 -69.576 1.00 85.44 187 MET A N 1
ATOM 1543 C CA . MET A 1 187 ? 40.585 7.909 -69.905 1.00 85.44 187 MET A CA 1
ATOM 1544 C C . MET A 1 187 ? 40.251 6.417 -69.770 1.00 85.44 187 MET A C 1
ATOM 1546 O O . MET A 1 187 ? 40.533 5.819 -68.732 1.00 85.44 187 MET A O 1
ATOM 1550 N N . PRO A 1 188 ? 39.671 5.798 -70.816 1.00 83.00 188 PRO A N 1
ATOM 1551 C CA . PRO A 1 188 ? 39.187 4.414 -70.753 1.00 83.00 188 PRO A CA 1
ATOM 1552 C C . PRO A 1 188 ? 40.267 3.375 -70.453 1.00 83.00 188 PRO A C 1
ATOM 1554 O O . PRO A 1 188 ? 39.962 2.303 -69.943 1.00 83.00 188 PRO A O 1
ATOM 1557 N N . LEU A 1 189 ? 41.527 3.694 -70.754 1.00 82.62 189 LEU A N 1
ATOM 1558 C CA . LEU A 1 189 ? 42.675 2.819 -70.512 1.00 82.62 189 LEU A CA 1
ATOM 1559 C C . LEU A 1 189 ? 43.261 2.975 -69.092 1.00 82.62 189 LEU A C 1
ATOM 1561 O O . LEU A 1 189 ? 44.180 2.247 -68.727 1.00 82.62 189 LEU A O 1
ATOM 1565 N N . VAL A 1 190 ? 42.760 3.908 -68.270 1.00 79.69 190 VAL A N 1
ATOM 1566 C CA . VAL A 1 190 ? 43.264 4.106 -66.901 1.00 79.69 190 VAL A CA 1
ATOM 1567 C C . VAL A 1 190 ? 42.879 2.927 -66.009 1.00 79.69 190 VAL A C 1
ATOM 1569 O O . VAL A 1 190 ? 41.700 2.619 -65.825 1.00 79.69 190 VAL A O 1
ATOM 1572 N N . GLY A 1 191 ? 43.895 2.305 -65.406 1.00 78.56 191 GLY A N 1
ATOM 1573 C CA . GLY A 1 191 ? 43.756 1.148 -64.519 1.00 78.56 191 GLY A CA 1
ATOM 1574 C C . GLY A 1 191 ? 43.831 -0.208 -65.225 1.00 78.56 191 GLY A C 1
ATOM 1575 O O . GLY A 1 191 ? 43.517 -1.222 -64.607 1.00 78.56 191 GLY A O 1
ATOM 1576 N N . SER A 1 192 ? 44.207 -0.247 -66.505 1.00 86.25 192 SER A N 1
ATOM 1577 C CA . SER A 1 192 ? 44.501 -1.485 -67.235 1.00 86.25 192 SER A CA 1
ATOM 1578 C C . SER A 1 192 ? 45.878 -1.380 -67.879 1.00 86.25 192 SER A C 1
ATOM 1580 O O . SER A 1 192 ? 46.005 -0.988 -69.038 1.00 86.25 192 SER A O 1
ATOM 1582 N N . ASP A 1 193 ? 46.902 -1.722 -67.098 1.00 85.69 193 ASP A N 1
ATOM 1583 C CA . ASP A 1 193 ? 48.311 -1.581 -67.482 1.00 85.69 193 ASP A CA 1
ATOM 1584 C C . ASP A 1 193 ? 48.646 -2.391 -68.743 1.00 85.69 193 ASP A C 1
ATOM 1586 O O . ASP A 1 193 ? 49.325 -1.885 -69.633 1.00 85.69 193 ASP A O 1
ATOM 1590 N N . ASP A 1 194 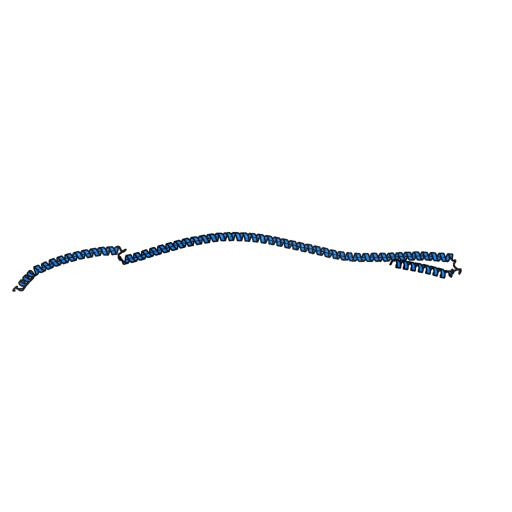? 48.067 -3.586 -68.891 1.00 89.19 194 ASP A N 1
ATOM 1591 C CA . ASP A 1 194 ? 48.233 -4.421 -70.088 1.00 89.19 194 ASP A CA 1
ATOM 1592 C C . ASP A 1 194 ? 47.715 -3.729 -71.358 1.00 89.19 194 ASP A C 1
ATOM 1594 O O . ASP A 1 194 ? 48.329 -3.807 -72.421 1.00 89.19 194 ASP A O 1
ATOM 1598 N N . LEU A 1 195 ? 46.585 -3.022 -71.249 1.00 87.81 195 LEU A N 1
ATOM 1599 C CA 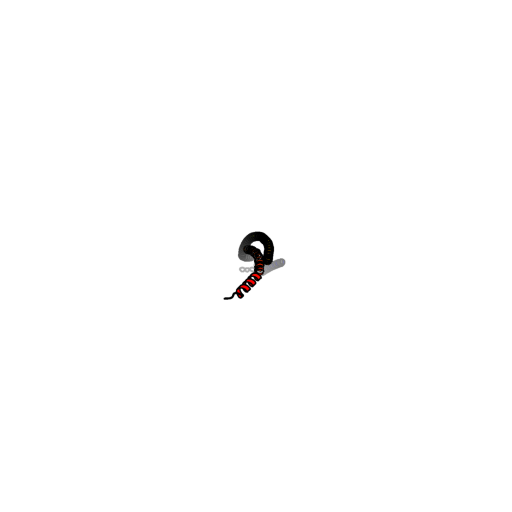. LEU A 1 195 ? 45.949 -2.344 -72.379 1.00 87.81 195 LEU A CA 1
ATOM 1600 C C . LEU A 1 195 ? 46.710 -1.067 -72.763 1.00 87.81 195 LEU A C 1
ATOM 1602 O O . LEU A 1 195 ? 46.794 -0.726 -73.943 1.00 87.81 195 LEU A O 1
ATOM 1606 N N . LEU A 1 196 ? 47.287 -0.377 -71.774 1.00 88.31 196 LEU A N 1
ATOM 1607 C CA . LEU A 1 196 ? 48.208 0.738 -72.002 1.00 88.31 196 LEU A CA 1
ATOM 1608 C C . LEU A 1 196 ? 49.484 0.265 -72.698 1.00 88.31 196 LEU A C 1
ATOM 1610 O O . LEU A 1 196 ? 49.888 0.869 -73.691 1.00 88.31 196 LEU A O 1
ATOM 1614 N N . LEU A 1 197 ? 50.069 -0.838 -72.231 1.00 89.88 197 LEU A N 1
ATOM 1615 C CA . LEU A 1 197 ? 51.276 -1.410 -72.816 1.00 89.88 197 LEU A CA 1
ATOM 1616 C C . LEU A 1 197 ? 51.039 -1.881 -74.259 1.00 89.88 197 LEU A C 1
ATOM 1618 O O . LEU A 1 197 ? 51.849 -1.601 -75.143 1.00 89.88 197 LEU A O 1
ATOM 1622 N N . ASP A 1 198 ? 49.913 -2.548 -74.534 1.00 92.31 198 ASP A N 1
ATOM 1623 C CA . ASP A 1 198 ? 49.543 -2.933 -75.903 1.00 92.31 198 ASP A CA 1
ATOM 1624 C C . ASP A 1 198 ? 49.346 -1.705 -76.802 1.00 92.31 198 ASP A C 1
ATOM 1626 O O . ASP A 1 198 ? 49.852 -1.663 -77.927 1.00 92.31 198 ASP A O 1
ATOM 1630 N N . TYR A 1 199 ? 48.686 -0.657 -76.297 1.00 89.19 199 TYR A N 1
ATOM 1631 C CA . TYR A 1 199 ? 48.534 0.598 -77.029 1.00 89.19 199 TYR A CA 1
ATOM 1632 C C . TYR A 1 199 ? 49.888 1.240 -77.370 1.00 89.19 199 TYR A C 1
ATOM 1634 O O . TYR A 1 199 ? 50.087 1.676 -78.508 1.00 89.19 199 TYR A O 1
ATOM 1642 N N . GLU A 1 200 ? 50.833 1.277 -76.426 1.00 90.75 200 GLU A N 1
ATOM 1643 C CA . GLU A 1 200 ? 52.188 1.795 -76.650 1.00 90.75 200 GLU A CA 1
ATOM 1644 C C . GLU A 1 200 ? 52.946 0.977 -77.699 1.00 90.75 200 GLU A C 1
ATOM 1646 O O . GLU A 1 200 ? 53.435 1.539 -78.686 1.00 90.75 200 GLU A O 1
ATOM 1651 N N . ASN A 1 201 ? 52.947 -0.350 -77.563 1.00 94.00 201 ASN A N 1
ATOM 1652 C CA . ASN A 1 201 ? 53.574 -1.260 -78.522 1.00 94.00 201 ASN A CA 1
ATOM 1653 C C . ASN A 1 201 ? 52.982 -1.097 -79.927 1.00 94.00 201 ASN A C 1
ATOM 1655 O O . ASN A 1 201 ? 53.701 -1.041 -80.930 1.00 94.00 201 ASN A O 1
ATOM 1659 N N . ARG A 1 202 ? 51.655 -0.976 -80.023 1.00 92.69 202 ARG A N 1
ATOM 1660 C CA . ARG A 1 202 ? 50.963 -0.818 -81.303 1.00 92.69 202 ARG A CA 1
ATOM 1661 C C . ARG A 1 202 ? 51.210 0.551 -81.922 1.00 92.69 202 ARG A C 1
ATOM 1663 O O . ARG A 1 202 ? 51.382 0.642 -83.138 1.00 92.69 202 ARG A O 1
ATOM 1670 N N . LYS A 1 203 ? 51.297 1.607 -81.112 1.00 94.62 203 LYS A N 1
ATOM 1671 C CA . LYS A 1 203 ? 51.700 2.948 -81.556 1.00 94.62 203 LYS A CA 1
ATOM 1672 C C . LYS A 1 203 ? 53.118 2.935 -82.129 1.00 94.62 203 LYS A C 1
ATOM 1674 O O . LYS A 1 203 ? 53.340 3.505 -83.198 1.00 94.62 203 LYS A O 1
ATOM 1679 N N . GLU A 1 204 ? 54.059 2.255 -81.475 1.00 94.88 204 GLU A N 1
ATOM 1680 C CA . GLU A 1 204 ? 55.407 2.069 -82.018 1.00 94.88 204 GLU A CA 1
ATOM 1681 C C . GLU A 1 204 ? 55.401 1.286 -83.332 1.00 94.88 204 GLU A C 1
ATOM 1683 O O . GLU A 1 204 ? 56.045 1.702 -84.298 1.00 94.88 204 GLU A O 1
ATOM 1688 N N . ALA A 1 205 ? 54.654 0.182 -83.402 1.00 94.69 205 ALA A N 1
ATOM 1689 C CA . ALA A 1 205 ? 54.540 -0.619 -84.617 1.00 94.69 205 ALA A CA 1
ATOM 1690 C C . ALA A 1 205 ? 53.969 0.199 -85.790 1.00 94.69 205 ALA A C 1
ATOM 1692 O O . ALA A 1 205 ? 54.508 0.147 -86.896 1.00 94.69 205 ALA A O 1
ATOM 1693 N N . ILE A 1 206 ? 52.938 1.018 -85.547 1.00 94.69 206 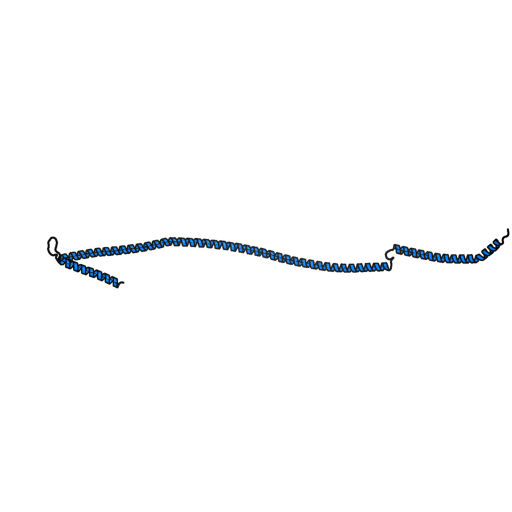ILE A N 1
ATOM 1694 C CA . ILE A 1 206 ? 52.367 1.938 -86.544 1.00 94.69 206 ILE A CA 1
ATOM 1695 C C . ILE A 1 206 ? 53.406 2.967 -87.000 1.00 94.69 206 ILE A C 1
ATOM 1697 O O . ILE A 1 206 ? 53.505 3.237 -88.196 1.00 94.69 206 ILE A O 1
ATOM 1701 N N . ASN A 1 207 ? 54.197 3.532 -86.086 1.00 94.38 207 ASN A N 1
ATOM 1702 C CA . ASN A 1 207 ? 55.252 4.480 -86.449 1.00 94.38 207 ASN A CA 1
ATOM 1703 C C . ASN A 1 207 ? 56.324 3.826 -87.331 1.00 94.38 207 ASN A C 1
ATOM 1705 O O . ASN A 1 207 ? 56.702 4.399 -88.352 1.00 94.38 207 ASN A O 1
ATOM 1709 N N . LYS A 1 208 ? 56.754 2.604 -86.995 1.00 94.69 208 LYS A N 1
ATOM 1710 C CA . LYS A 1 208 ? 57.693 1.828 -87.822 1.00 94.69 208 LYS A CA 1
ATOM 1711 C C . LYS A 1 208 ? 57.111 1.547 -89.209 1.00 94.69 208 LYS A C 1
ATOM 1713 O O . LYS A 1 208 ? 57.784 1.788 -90.206 1.00 94.69 208 LYS A O 1
ATOM 1718 N N . ALA A 1 209 ? 55.850 1.121 -89.285 1.00 93.31 209 ALA A N 1
ATOM 1719 C CA . ALA A 1 209 ? 55.166 0.891 -90.557 1.00 93.31 209 ALA A CA 1
ATOM 1720 C C . ALA A 1 209 ? 55.042 2.181 -91.390 1.00 93.31 209 ALA A C 1
ATOM 1722 O O . ALA A 1 209 ? 55.287 2.157 -92.592 1.00 93.31 209 ALA A O 1
ATOM 1723 N N . ARG A 1 210 ? 54.736 3.331 -90.769 1.00 93.25 210 ARG A N 1
ATOM 1724 C CA . ARG A 1 210 ? 54.716 4.638 -91.454 1.00 93.25 210 ARG A CA 1
ATOM 1725 C C . ARG A 1 210 ? 56.076 4.991 -92.047 1.00 93.25 210 ARG A C 1
ATOM 1727 O O . ARG A 1 210 ? 56.133 5.405 -93.200 1.00 93.25 210 ARG A O 1
ATOM 1734 N N . MET A 1 211 ? 57.160 4.790 -91.297 1.00 93.62 211 MET A N 1
ATOM 1735 C CA . MET A 1 211 ? 58.516 4.997 -91.817 1.00 93.62 211 MET A CA 1
ATOM 1736 C C . MET A 1 211 ? 58.819 4.067 -92.997 1.00 93.62 211 MET A C 1
ATOM 1738 O O . MET A 1 211 ? 59.370 4.513 -93.998 1.00 93.62 211 MET A O 1
ATOM 1742 N N . GLN A 1 212 ? 58.418 2.796 -92.912 1.00 93.50 212 GLN A N 1
ATOM 1743 C CA . GLN A 1 212 ? 58.587 1.838 -94.008 1.00 93.50 212 GLN A CA 1
ATOM 1744 C C . GLN A 1 212 ? 57.795 2.234 -95.255 1.00 93.50 212 GLN A C 1
ATOM 1746 O O . GLN A 1 212 ? 58.321 2.114 -96.356 1.00 93.50 212 GLN A O 1
ATOM 1751 N N . VAL A 1 213 ? 56.564 2.734 -95.105 1.00 93.62 213 VAL A N 1
ATOM 1752 C CA . VAL A 1 213 ? 55.776 3.249 -96.235 1.00 93.62 213 VAL A CA 1
ATOM 1753 C C . VAL A 1 213 ? 56.513 4.398 -96.908 1.00 93.62 213 VAL A C 1
ATOM 1755 O O . VAL A 1 213 ? 56.662 4.356 -98.121 1.00 93.62 213 VAL A O 1
ATOM 1758 N N . VAL A 1 214 ? 57.037 5.365 -96.146 1.00 94.12 214 VAL A N 1
ATOM 1759 C CA . VAL A 1 214 ? 57.818 6.483 -96.707 1.00 94.12 214 VAL A CA 1
ATOM 1760 C C . VAL A 1 214 ? 59.023 5.963 -97.497 1.00 94.12 214 VAL A C 1
ATOM 1762 O O . VAL A 1 214 ? 59.165 6.281 -98.676 1.00 94.12 214 VAL A O 1
ATOM 1765 N N . GLN A 1 215 ? 59.818 5.071 -96.903 1.00 92.31 215 GLN A N 1
ATOM 1766 C CA . GLN A 1 215 ? 60.985 4.476 -97.566 1.00 92.31 215 GLN A CA 1
ATOM 1767 C C . GLN A 1 215 ? 60.615 3.689 -98.830 1.00 92.31 215 GLN A C 1
ATOM 1769 O O . GLN A 1 215 ? 61.318 3.748 -99.836 1.00 92.31 215 GLN A O 1
ATOM 1774 N N . LEU A 1 216 ? 59.521 2.926 -98.799 1.00 92.19 216 LEU A N 1
ATOM 1775 C CA . LEU A 1 216 ? 59.054 2.168 -99.958 1.00 92.19 216 LEU A CA 1
ATOM 1776 C C . LEU A 1 216 ? 58.478 3.081 -101.039 1.00 92.19 216 LEU A C 1
ATOM 1778 O O . LEU A 1 216 ? 58.677 2.797 -102.215 1.00 92.19 216 LEU A O 1
ATOM 1782 N N . THR A 1 217 ? 57.809 4.177 -100.677 1.00 91.56 217 THR A N 1
ATOM 1783 C CA . THR A 1 217 ? 57.345 5.172 -101.652 1.00 91.56 217 THR A CA 1
ATOM 1784 C C . THR A 1 217 ? 58.506 5.908 -102.312 1.00 91.56 217 THR A C 1
ATOM 1786 O O . THR A 1 217 ? 58.458 6.126 -103.519 1.00 91.56 217 THR A O 1
ATOM 1789 N N . GLU A 1 218 ? 59.570 6.219 -101.567 1.00 90.75 218 GLU A N 1
ATOM 1790 C CA . GLU A 1 218 ? 60.812 6.768 -102.123 1.00 90.75 218 GLU A CA 1
ATOM 1791 C C . GLU A 1 218 ? 61.458 5.770 -103.086 1.00 90.75 218 GLU A C 1
ATOM 1793 O O . GLU A 1 218 ? 61.676 6.103 -104.247 1.00 90.75 218 GLU A O 1
ATOM 1798 N N . LYS A 1 219 ? 61.633 4.509 -102.671 1.00 89.81 219 LYS A N 1
ATOM 1799 C CA . LYS A 1 219 ? 62.156 3.450 -103.551 1.00 89.81 219 LYS A CA 1
ATOM 1800 C C . LYS A 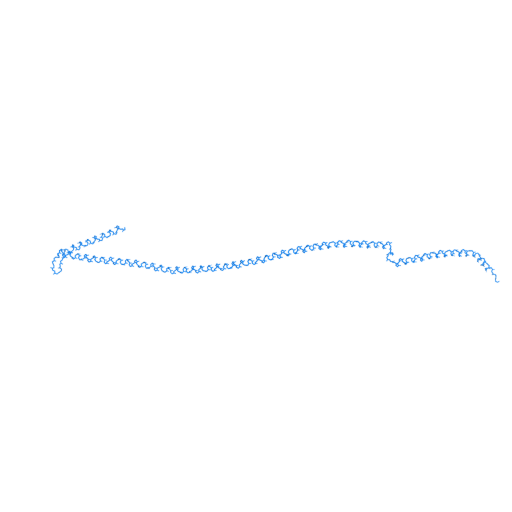1 219 ? 61.291 3.212 -104.784 1.00 89.81 219 LYS A C 1
ATOM 1802 O O . LYS A 1 219 ? 61.817 2.991 -105.868 1.00 89.81 219 LYS A O 1
ATOM 1807 N N . HIS A 1 220 ? 59.968 3.227 -104.644 1.00 89.06 220 HIS A N 1
ATOM 1808 C CA . HIS A 1 220 ? 59.064 3.089 -105.782 1.00 89.06 220 HIS A CA 1
ATOM 1809 C C . HIS A 1 220 ? 59.214 4.275 -106.734 1.00 89.06 220 HIS A C 1
ATOM 1811 O O . HIS A 1 220 ? 59.226 4.075 -107.942 1.00 89.06 220 HIS A O 1
ATOM 1817 N N . LYS A 1 221 ? 59.356 5.500 -106.214 1.00 91.38 221 LYS A N 1
ATOM 1818 C CA . LYS A 1 221 ? 59.632 6.684 -107.031 1.00 91.38 221 LYS A CA 1
ATOM 1819 C C . LYS A 1 221 ? 60.958 6.535 -107.782 1.00 91.38 221 LYS A C 1
ATOM 1821 O O . LYS A 1 221 ? 60.969 6.709 -108.994 1.00 91.38 221 LYS A O 1
ATOM 1826 N N . GLU A 1 222 ? 62.023 6.117 -107.100 1.00 89.12 222 GLU A N 1
ATOM 1827 C CA . GLU A 1 222 ? 63.334 5.844 -107.708 1.00 89.12 222 GLU A CA 1
ATOM 1828 C C . GLU A 1 222 ? 63.256 4.770 -108.805 1.00 89.12 222 GLU A C 1
ATOM 1830 O O . GLU A 1 222 ? 63.757 4.966 -109.912 1.00 89.12 222 GLU A O 1
ATOM 1835 N N . LEU A 1 223 ? 62.596 3.636 -108.535 1.00 86.19 223 LEU A N 1
ATOM 1836 C CA . LEU A 1 223 ? 62.407 2.579 -109.532 1.00 86.19 223 LEU A CA 1
ATOM 1837 C C . LEU A 1 223 ? 61.519 3.036 -110.691 1.00 86.19 223 LEU A C 1
ATOM 1839 O O . LEU A 1 223 ? 61.771 2.656 -111.831 1.00 86.19 223 LEU A O 1
ATOM 1843 N N . HIS A 1 224 ? 60.484 3.833 -110.428 1.00 86.50 224 HIS A N 1
ATOM 1844 C CA . HIS A 1 224 ? 59.606 4.339 -111.474 1.00 86.50 224 HIS A CA 1
ATOM 1845 C C . HIS A 1 224 ? 60.348 5.316 -112.391 1.00 86.50 224 HIS A C 1
ATOM 1847 O O . HIS A 1 224 ? 60.240 5.189 -113.609 1.00 86.50 224 HIS A O 1
ATOM 1853 N N . GLU A 1 225 ? 61.166 6.208 -111.824 1.00 86.19 225 GLU A N 1
ATOM 1854 C CA . GLU A 1 225 ? 62.091 7.069 -112.570 1.00 86.19 225 GLU A CA 1
ATOM 1855 C C . GLU A 1 225 ? 63.096 6.232 -113.383 1.00 86.19 225 GLU A C 1
ATOM 1857 O O . GLU A 1 225 ? 63.349 6.524 -114.554 1.00 86.19 225 GLU A O 1
ATOM 1862 N N . PHE A 1 226 ? 63.622 5.139 -112.817 1.00 85.00 226 PHE A N 1
ATOM 1863 C CA . PHE A 1 226 ? 64.515 4.215 -113.524 1.00 85.00 226 PHE A CA 1
ATOM 1864 C C . PHE A 1 226 ? 63.828 3.500 -114.698 1.00 85.00 226 PHE A C 1
ATOM 1866 O O . PHE A 1 226 ? 64.394 3.427 -115.789 1.00 85.00 226 PHE A O 1
ATOM 1873 N N . ILE A 1 227 ? 62.606 2.992 -114.511 1.00 82.38 227 ILE A N 1
ATOM 1874 C CA . ILE A 1 227 ? 61.815 2.371 -115.585 1.00 82.38 227 ILE A CA 1
ATOM 1875 C C . ILE A 1 227 ? 61.510 3.408 -116.663 1.00 82.38 227 ILE A C 1
ATOM 1877 O O . ILE A 1 227 ? 61.756 3.141 -117.832 1.00 82.38 227 ILE A O 1
ATOM 1881 N N . GLN A 1 228 ? 61.064 4.610 -116.290 1.00 81.00 228 GLN A N 1
ATOM 1882 C CA . GLN A 1 228 ? 60.776 5.685 -117.239 1.00 81.00 228 GLN A CA 1
ATOM 1883 C C . GLN A 1 228 ? 62.009 6.057 -118.077 1.00 81.00 228 GLN A C 1
ATOM 1885 O O . GLN A 1 228 ? 61.891 6.291 -119.278 1.00 81.00 228 GLN A O 1
ATOM 1890 N N . LYS A 1 229 ? 63.201 6.059 -117.468 1.00 80.56 229 LYS A N 1
ATOM 1891 C CA . LYS A 1 229 ? 64.469 6.318 -118.161 1.00 80.56 229 LYS A CA 1
ATOM 1892 C C . LYS A 1 229 ? 64.861 5.207 -119.142 1.00 80.56 229 LYS A C 1
ATOM 1894 O O . LYS A 1 229 ? 65.437 5.506 -120.184 1.00 80.56 229 LYS A O 1
ATOM 1899 N N . ASN A 1 230 ? 64.561 3.948 -118.824 1.00 77.19 230 ASN A N 1
ATOM 1900 C CA . ASN A 1 230 ? 64.914 2.790 -119.656 1.00 77.19 230 ASN A CA 1
ATOM 1901 C C . ASN A 1 230 ? 63.808 2.368 -120.640 1.00 77.19 230 ASN A C 1
ATOM 1903 O O . ASN A 1 230 ? 64.087 1.629 -121.581 1.00 77.19 230 ASN A O 1
ATOM 1907 N N . GLN A 1 231 ? 62.580 2.860 -120.472 1.00 76.12 231 GLN A N 1
ATOM 1908 C CA . GLN A 1 231 ? 61.455 2.648 -121.383 1.00 76.12 231 GLN A CA 1
ATOM 1909 C C . GLN A 1 231 ? 61.783 2.962 -122.856 1.00 76.12 231 GLN A C 1
ATOM 1911 O O . GLN A 1 231 ? 61.510 2.102 -123.691 1.00 76.12 231 GLN A O 1
ATOM 1916 N N . PRO A 1 232 ? 62.432 4.093 -123.214 1.00 73.25 232 PRO A N 1
ATOM 1917 C CA . PRO A 1 232 ? 62.783 4.355 -124.611 1.00 73.25 232 PRO A CA 1
ATOM 1918 C C . PRO A 1 232 ? 63.767 3.326 -125.186 1.00 73.25 232 PRO A C 1
ATOM 1920 O O . PRO A 1 232 ? 63.667 2.997 -126.362 1.00 73.25 232 PRO A O 1
ATOM 1923 N N . VAL A 1 233 ? 64.670 2.770 -124.367 1.00 73.25 233 VAL A N 1
ATOM 1924 C CA . VAL A 1 233 ? 65.633 1.734 -124.791 1.00 73.25 233 VAL A CA 1
ATOM 1925 C C . VAL A 1 233 ? 64.927 0.397 -125.033 1.00 73.25 233 VAL A C 1
ATOM 1927 O O . VAL A 1 233 ? 65.254 -0.321 -125.975 1.00 73.25 233 VAL A O 1
ATOM 1930 N N . ILE A 1 234 ? 63.932 0.059 -124.210 1.00 66.38 234 ILE A N 1
ATOM 1931 C CA . ILE A 1 234 ? 63.107 -1.142 -124.398 1.00 66.38 234 ILE A CA 1
ATOM 1932 C C . ILE A 1 234 ? 62.223 -1.000 -125.641 1.00 66.38 234 ILE A C 1
ATOM 1934 O O . ILE A 1 234 ? 62.139 -1.944 -126.424 1.00 66.38 234 ILE A O 1
ATOM 1938 N N . ASP A 1 235 ? 61.618 0.168 -125.861 1.00 71.19 235 ASP A N 1
ATOM 1939 C CA . ASP A 1 235 ? 60.817 0.448 -127.058 1.00 71.19 235 ASP A CA 1
ATOM 1940 C C . ASP A 1 235 ? 61.687 0.399 -128.335 1.00 71.19 235 ASP A C 1
ATOM 1942 O O . ASP A 1 235 ? 61.250 -0.085 -129.383 1.00 71.19 235 ASP A O 1
ATOM 1946 N N . GLU A 1 236 ? 62.946 0.840 -128.251 1.00 69.19 236 GLU A N 1
ATOM 1947 C CA . GLU A 1 236 ? 63.940 0.735 -129.325 1.00 69.19 236 GLU A CA 1
ATOM 1948 C C . GLU A 1 236 ? 64.335 -0.729 -129.592 1.00 69.19 236 GLU A C 1
ATOM 1950 O O . GLU A 1 236 ? 64.310 -1.180 -130.740 1.00 69.19 236 GLU A O 1
ATOM 1955 N N . LEU A 1 237 ? 64.571 -1.524 -128.543 1.00 65.62 237 LEU A N 1
ATOM 1956 C CA . LEU A 1 237 ? 64.830 -2.962 -128.661 1.00 65.62 237 LEU A CA 1
ATOM 1957 C C . LEU A 1 237 ? 63.616 -3.735 -129.213 1.00 65.62 237 LEU A C 1
ATOM 1959 O O . LEU A 1 237 ? 63.780 -4.600 -130.075 1.00 65.62 237 LEU A O 1
ATOM 1963 N N . GLN A 1 238 ? 62.388 -3.401 -128.807 1.00 63.16 238 GLN A N 1
ATOM 1964 C CA . GLN A 1 238 ? 61.162 -3.992 -129.360 1.00 63.16 238 GLN A CA 1
ATOM 1965 C C . GLN A 1 238 ? 60.968 -3.641 -130.841 1.00 63.16 238 GLN A C 1
ATOM 1967 O O . GLN A 1 238 ? 60.577 -4.511 -131.623 1.00 63.16 238 GLN A O 1
ATOM 1972 N N . ARG A 1 239 ? 61.316 -2.417 -131.265 1.00 63.78 239 ARG A N 1
ATOM 1973 C CA . ARG A 1 239 ? 61.367 -2.052 -132.693 1.00 63.78 239 ARG A CA 1
ATOM 1974 C C . ARG A 1 239 ? 62.404 -2.872 -133.458 1.00 63.78 239 ARG A C 1
ATOM 1976 O O . ARG A 1 239 ? 62.125 -3.283 -134.581 1.00 63.78 239 ARG A O 1
ATOM 1983 N N . THR A 1 240 ? 63.565 -3.163 -132.866 1.00 64.38 240 THR A N 1
ATOM 1984 C CA . THR A 1 240 ? 64.580 -4.017 -133.514 1.00 64.38 240 THR A CA 1
ATOM 1985 C C . THR A 1 240 ? 64.186 -5.497 -133.589 1.00 64.38 240 THR A C 1
ATOM 1987 O O . THR A 1 240 ? 64.489 -6.148 -134.584 1.00 64.38 240 THR A O 1
ATOM 1990 N N . LEU A 1 241 ? 63.445 -6.020 -132.605 1.00 60.16 241 LEU A N 1
ATOM 1991 C CA . LEU A 1 241 ? 62.913 -7.392 -132.606 1.00 60.16 241 LEU A CA 1
ATOM 1992 C C . LEU A 1 241 ? 61.712 -7.565 -133.549 1.00 60.16 241 LEU A C 1
ATOM 1994 O O . LEU A 1 241 ? 61.579 -8.607 -134.183 1.00 60.16 241 LEU A O 1
ATOM 1998 N N . SER A 1 242 ? 60.867 -6.540 -133.693 1.00 60.41 242 SER A N 1
ATOM 1999 C CA . SER A 1 242 ? 59.767 -6.523 -134.670 1.00 60.41 242 SER A CA 1
ATOM 2000 C C . SER A 1 242 ? 60.248 -6.393 -136.123 1.00 60.41 242 SER A C 1
ATOM 2002 O O . SER A 1 242 ? 59.483 -6.699 -137.035 1.00 60.41 242 SER A O 1
ATOM 2004 N N . ASN A 1 243 ? 61.490 -5.950 -136.341 1.00 58.56 243 ASN A N 1
ATOM 2005 C CA . ASN A 1 243 ? 62.115 -5.798 -137.658 1.00 58.56 243 ASN A CA 1
ATOM 2006 C C . ASN A 1 243 ? 63.108 -6.929 -137.991 1.00 58.56 243 ASN A C 1
ATOM 2008 O O . ASN A 1 243 ? 63.936 -6.763 -138.886 1.00 58.56 243 ASN A O 1
ATOM 2012 N N . TYR A 1 244 ? 63.038 -8.075 -137.302 1.00 42.97 244 TYR A N 1
ATOM 2013 C CA . TYR A 1 244 ? 63.895 -9.229 -137.587 1.00 42.97 244 TYR A CA 1
ATOM 2014 C C . TYR A 1 244 ? 63.308 -10.090 -138.730 1.00 42.97 244 TYR A C 1
ATOM 2016 O O . TYR A 1 244 ? 62.223 -10.655 -138.564 1.00 42.97 244 TYR A O 1
ATOM 2024 N N . PRO A 1 245 ? 63.981 -10.213 -139.891 1.00 52.44 245 PRO A N 1
ATOM 2025 C CA . PRO A 1 245 ? 63.591 -11.145 -140.947 1.00 52.44 245 PRO A CA 1
ATOM 2026 C C . PRO A 1 245 ? 63.972 -12.587 -140.566 1.00 52.44 245 PRO A C 1
ATOM 2028 O O . PRO A 1 245 ? 64.954 -12.798 -139.854 1.00 52.44 245 PRO A O 1
ATOM 2031 N N . LYS A 1 246 ? 63.187 -13.566 -141.040 1.00 46.41 246 LYS A N 1
ATOM 2032 C CA . LYS A 1 246 ? 63.538 -14.999 -140.998 1.00 46.41 246 LYS A CA 1
ATOM 2033 C C . LYS A 1 246 ? 64.859 -15.282 -141.705 1.00 46.41 246 LYS A C 1
ATOM 2035 O O . LYS A 1 246 ? 65.071 -14.670 -142.775 1.00 46.41 246 LYS A O 1
#

Foldseek 3Di:
DVVVVVVVVVVVVVVVVVVLVVVLVVLQPDADPPPRHRDDPVVVVVVSVVVVVVVVVVVVVVVVVVVVVVVVVVVVVVVVVVVVVVVVVVVVVVVVVVVVVVVVVVVVVVVVVVVVVVVVVVVVVVVVVVVVVVVVVVVVVVVVVVVVVVVVVVVVVVVVVVVVVVVVVVVVVVVVVVVVVVVCVVPVCPPPVVVVVVVVVVVVVVVVVVVVVVVVVVVVVVVVVVCVVCVVVVVVVVVVVVPDDD

Organism: NCBI:txid59799

pLDDT: mean 86.82, std 12.04, range [42.97, 98.44]

InterPro domains:
  IPR025254 CCDC113/CCDC96, coiled-coil [PF13870] (53-227)
  IPR051885 Coiled-coil domain-containing protein involved in ciliogenesis [PTHR15654] (17-225)

Radius of gyration: 91.7 Å; Cα contacts (8 Å, |Δi|>4): 22; chains: 1; bounding box: 151×33×252 Å

Secondary structure (DSSP, 8-state):
--HHHHHHHHHHHHHHHHHHHHHHHHHTT-B-TTT-PBPPHHHHHHHHHHHHHHHHHHHHHHHHHHHHHHHHHHHHHHHHHHHHHHHHHHHHHHHHHHHHHHHHHHHHHHHHHHHHHHHHHHHHHHHHHHHHHHHHHHHHHHHHHHHHHHHHHHHHHHHHHHHHHHHHHHHHHHHHHHHHHHHHHH-TTTT-HHHHHHHHHHHHHHHHHHHHHHHHHHHHHHHHHHHHHHHHHHHHHHHHHHT---

Mean predicted aligned error: 17.54 Å

Sequence (246 aa):
MHDDQEEIINEALMQENNFREYIKELSGSASYMRSNRPMSAEALQQLLDQEAEQRAKIREARIRLIKLQNFSKKVQVAMDEKDKQSKHTGMYLIDFEQLKIENTNLSEKIEERNEDISKLRRKVTTTIHVLTHMKEKLEFMRDENEVYKGQVASTEEELSVIRDQLARTKRRRDGYAASNVKMKERMPLVGSDDLLLDYENRKEAINKARMQVVQLTEKHKELHEFIQKNQPVIDELQRTLSNYPK

Solvent-accessible surface area (backbone atoms only — not comparable to full-atom values): 13338 Å² total; per-residue (Å²): 114,67,65,61,52,53,51,53,52,50,52,53,53,49,52,52,51,54,50,51,52,50,53,54,60,63,51,72,77,40,53,42,93,89,75,72,44,72,61,51,75,66,64,52,50,53,51,53,52,50,51,51,52,52,51,49,52,53,49,53,52,51,54,50,49,53,52,49,53,52,47,52,52,52,53,50,53,55,47,56,53,48,53,54,50,53,58,49,49,57,53,54,49,51,55,51,53,50,52,50,53,50,52,52,56,51,50,52,51,50,51,53,51,51,50,49,52,53,53,50,52,51,51,51,53,52,50,50,53,52,50,50,55,50,50,54,51,49,52,52,54,50,55,52,48,53,51,50,53,52,51,50,53,53,51,52,51,52,50,51,54,51,52,52,52,50,52,53,51,50,52,50,51,52,50,51,52,54,50,52,50,55,49,35,71,77,36,75,56,65,93,36,68,68,59,45,51,50,50,52,52,50,51,51,52,51,51,53,50,53,52,49,51,54,54,50,51,51,52,50,50,54,50,48,52,51,48,64,67,44,45,64,58,51,56,50,50,50,53,55,63,75,66,62,79,134